Protein AF-A0A9Q8SFD2-F1 (afdb_monomer_lite)

Structure (mmCIF, N/CA/C/O backbone):
data_AF-A0A9Q8SFD2-F1
#
_entry.id   AF-A0A9Q8SFD2-F1
#
loop_
_atom_site.group_PDB
_atom_site.id
_atom_site.type_symbol
_atom_site.label_atom_id
_atom_site.label_alt_id
_atom_site.label_comp_id
_atom_site.label_asym_id
_atom_site.label_entity_id
_atom_site.label_seq_id
_atom_site.pdbx_PDB_ins_code
_atom_site.Cartn_x
_atom_site.Cartn_y
_atom_site.Cartn_z
_atom_site.occupancy
_atom_site.B_iso_or_equiv
_atom_site.auth_seq_id
_atom_site.auth_comp_id
_atom_site.auth_asym_id
_atom_site.auth_atom_id
_atom_site.pdbx_PDB_model_num
ATOM 1 N N . MET A 1 1 ? -34.365 -67.942 -17.602 1.00 42.94 1 MET A N 1
ATOM 2 C CA . MET A 1 1 ? -34.827 -66.547 -17.748 1.00 42.94 1 MET A CA 1
ATOM 3 C C . MET A 1 1 ? -34.522 -65.846 -16.440 1.00 42.94 1 MET A C 1
ATOM 5 O O . MET A 1 1 ? -35.125 -66.191 -15.436 1.00 42.94 1 MET A O 1
ATOM 9 N N . GLY A 1 2 ? -33.516 -64.979 -16.423 1.00 35.12 2 GLY A N 1
ATOM 10 C CA . GLY A 1 2 ? -33.090 -64.253 -15.230 1.00 35.12 2 GLY A CA 1
ATOM 11 C C . GLY A 1 2 ? -32.440 -62.958 -15.682 1.00 35.12 2 GLY A C 1
ATOM 12 O O . GLY A 1 2 ? -31.351 -62.988 -16.247 1.00 35.12 2 GLY A O 1
ATOM 13 N N . ASN A 1 3 ? -33.177 -61.861 -15.530 1.00 35.28 3 ASN A N 1
ATOM 14 C CA . ASN A 1 3 ? -32.781 -60.516 -15.929 1.00 35.28 3 ASN A CA 1
ATOM 15 C C . ASN A 1 3 ? -31.616 -60.032 -15.059 1.00 35.28 3 ASN A C 1
ATOM 17 O O . ASN A 1 3 ? -31.746 -59.966 -13.839 1.00 35.28 3 ASN A O 1
ATOM 21 N N . ALA A 1 4 ? -30.504 -59.652 -15.686 1.00 36.94 4 ALA A N 1
ATOM 22 C CA . ALA A 1 4 ? -29.456 -58.878 -15.036 1.00 36.94 4 ALA A CA 1
ATOM 23 C C . ALA A 1 4 ? -29.802 -57.387 -15.170 1.00 36.94 4 ALA A C 1
ATOM 25 O O . ALA A 1 4 ? -29.572 -56.774 -16.210 1.00 36.94 4 ALA A O 1
ATOM 26 N N . SER A 1 5 ? -30.399 -56.815 -14.125 1.00 38.09 5 SER A N 1
ATOM 27 C CA . SER A 1 5 ? -30.536 -55.367 -13.969 1.00 38.09 5 SER A CA 1
ATOM 28 C C . SER A 1 5 ? -29.229 -54.816 -13.400 1.00 38.09 5 SER A C 1
ATOM 30 O O . SER A 1 5 ? -28.960 -54.932 -12.209 1.00 38.09 5 SER A O 1
ATOM 32 N N . THR A 1 6 ? -28.394 -54.234 -14.256 1.00 37.19 6 THR A N 1
ATOM 33 C CA . THR A 1 6 ? -27.230 -53.441 -13.847 1.00 37.19 6 THR A CA 1
ATOM 34 C C . THR A 1 6 ? -27.700 -52.098 -13.293 1.00 37.19 6 THR A C 1
ATOM 36 O O . THR A 1 6 ? -28.155 -51.238 -14.046 1.00 37.19 6 THR A O 1
ATOM 39 N N . SER A 1 7 ? -27.604 -51.916 -11.974 1.00 36.94 7 SER A N 1
ATOM 40 C CA . SER A 1 7 ? -27.779 -50.623 -11.313 1.00 36.94 7 SER A CA 1
ATOM 41 C C . SER A 1 7 ? -26.566 -49.735 -11.599 1.00 36.94 7 SER A C 1
ATOM 43 O O . SER A 1 7 ? -25.462 -50.025 -11.138 1.00 36.94 7 SER A O 1
ATOM 45 N N . ILE A 1 8 ? -26.765 -48.661 -12.358 1.00 36.59 8 ILE A N 1
ATOM 46 C CA . ILE A 1 8 ? -25.765 -47.607 -12.542 1.00 36.59 8 ILE A CA 1
ATOM 47 C C . ILE A 1 8 ? -25.833 -46.719 -11.297 1.00 36.59 8 ILE A C 1
ATOM 49 O O . ILE A 1 8 ? -26.808 -46.000 -11.093 1.00 36.59 8 ILE A O 1
ATOM 53 N N . SER A 1 9 ? -24.830 -46.818 -10.428 1.00 35.12 9 SER A N 1
ATOM 54 C CA . SER A 1 9 ? -24.651 -45.921 -9.288 1.00 35.12 9 SER A CA 1
ATOM 55 C C . SER A 1 9 ? -24.214 -44.543 -9.787 1.00 35.12 9 SER A C 1
ATOM 57 O O . SER A 1 9 ? -23.147 -44.417 -10.390 1.00 35.12 9 SER A O 1
ATOM 59 N N . SER A 1 10 ? -25.041 -43.527 -9.548 1.00 38.81 10 SER A N 1
ATOM 60 C CA . SER A 1 10 ? -24.721 -42.123 -9.814 1.00 38.81 10 SER A CA 1
ATOM 61 C C . SER A 1 10 ? -23.439 -41.694 -9.084 1.00 38.81 10 SER A C 1
ATOM 63 O O . SER A 1 10 ? -23.205 -42.153 -7.961 1.00 38.81 10 SER A O 1
ATOM 65 N N . PRO A 1 11 ? -22.613 -40.812 -9.677 1.00 36.75 11 PRO A N 1
ATOM 66 C CA . PRO A 1 11 ? -21.462 -40.245 -8.985 1.00 36.75 11 PRO A CA 1
ATOM 67 C C . PRO A 1 11 ? -21.928 -39.402 -7.783 1.00 36.75 11 PRO A C 1
ATOM 69 O O . PRO A 1 11 ? -23.004 -38.796 -7.848 1.00 36.75 11 PRO A O 1
ATOM 72 N N . PRO A 1 12 ? -21.154 -39.362 -6.684 1.00 36.03 12 PRO A N 1
ATOM 73 C CA . PRO A 1 12 ? -21.492 -38.528 -5.540 1.00 36.03 12 PRO A CA 1
ATOM 74 C C . PRO A 1 12 ? -21.476 -37.045 -5.951 1.00 36.03 12 PRO A C 1
ATOM 76 O O . PRO A 1 12 ? -20.683 -36.666 -6.820 1.00 36.03 12 PRO A O 1
ATOM 79 N N . PRO A 1 13 ? -22.338 -36.202 -5.353 1.00 36.44 13 PRO A N 1
ATOM 80 C CA . PRO A 1 13 ? -22.301 -34.765 -5.592 1.00 36.44 13 PRO A CA 1
ATOM 81 C C . PRO A 1 13 ? -20.917 -34.206 -5.216 1.00 36.44 13 PRO A C 1
ATOM 83 O O . PRO A 1 13 ? -20.279 -34.741 -4.301 1.00 36.44 13 PRO A O 1
ATOM 86 N N . PRO A 1 14 ? -20.429 -33.162 -5.914 1.00 34.72 14 PRO A N 1
ATOM 87 C CA . PRO A 1 14 ? -19.158 -32.538 -5.581 1.00 34.72 14 PRO A CA 1
ATOM 88 C C . PRO A 1 14 ? -19.205 -32.074 -4.125 1.00 34.72 14 PRO A C 1
ATOM 90 O O . PRO A 1 14 ? -20.112 -31.353 -3.718 1.00 34.72 14 PRO A O 1
ATOM 93 N N . SER A 1 15 ? -18.245 -32.549 -3.337 1.00 35.03 15 SER A N 1
ATOM 94 C CA . SER A 1 15 ? -18.071 -32.195 -1.935 1.00 35.03 15 SER A CA 1
ATOM 95 C C . SER A 1 15 ? -17.980 -30.677 -1.787 1.00 35.03 15 SER A C 1
ATOM 97 O O . SER A 1 15 ? -17.028 -30.075 -2.287 1.00 35.03 15 SER A O 1
ATOM 99 N N . GLU A 1 16 ? -18.941 -30.075 -1.087 1.00 33.47 16 GLU A N 1
ATOM 100 C CA . GLU A 1 16 ? -18.825 -28.717 -0.560 1.00 33.47 16 GLU A CA 1
ATOM 101 C C . GLU A 1 16 ? -17.530 -28.630 0.255 1.00 33.47 16 GLU A C 1
ATOM 103 O O . GLU A 1 16 ? -17.377 -29.275 1.296 1.00 33.47 16 GLU A O 1
ATOM 108 N N . SER A 1 17 ? -16.556 -27.864 -0.235 1.00 34.16 17 SER A N 1
ATOM 109 C CA . SER A 1 17 ? -15.381 -27.521 0.552 1.00 34.16 17 SER A CA 1
ATOM 110 C C . SER A 1 17 ? -15.850 -26.640 1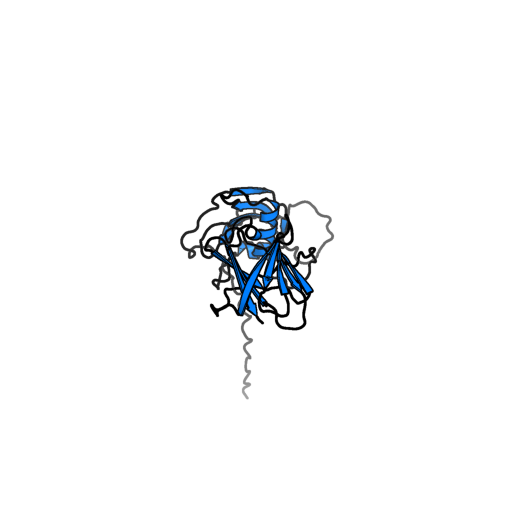.706 1.00 34.16 17 SER A C 1
ATOM 112 O O . SER A 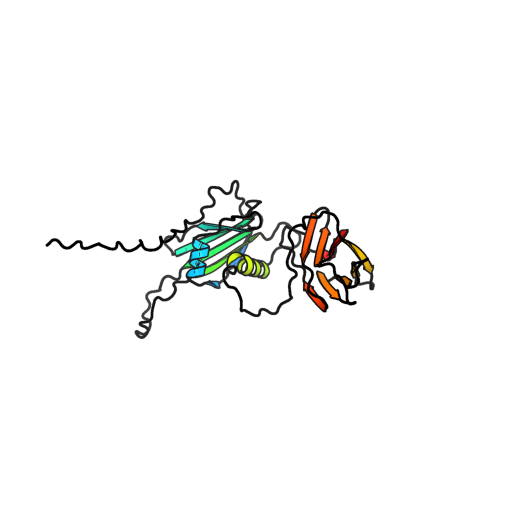1 17 ? -16.115 -25.452 1.520 1.00 34.16 17 SER A O 1
ATOM 114 N N . THR A 1 18 ? -15.972 -27.208 2.902 1.00 39.66 18 THR A N 1
ATOM 115 C CA . THR A 1 18 ? -16.158 -26.434 4.130 1.00 39.66 18 THR A CA 1
ATOM 116 C C . THR A 1 18 ? -14.893 -25.603 4.343 1.00 39.66 18 THR A C 1
ATOM 118 O O . THR A 1 18 ? -13.928 -26.081 4.948 1.00 39.66 18 THR A O 1
ATOM 121 N N . SER A 1 19 ? -14.850 -24.398 3.772 1.00 58.19 19 SER A N 1
ATOM 122 C CA . SER A 1 19 ? -13.739 -23.471 3.968 1.00 58.19 19 SER A CA 1
ATOM 123 C C . SER A 1 19 ? -13.685 -23.140 5.456 1.00 58.19 19 SER A C 1
ATOM 125 O O . SER A 1 19 ? -14.625 -22.574 6.014 1.00 58.19 19 SER A O 1
ATOM 127 N N . LYS A 1 20 ? -12.641 -23.612 6.141 1.00 77.38 20 LYS A N 1
ATOM 128 C CA . LYS A 1 20 ? -12.474 -23.372 7.575 1.00 77.38 20 LYS A CA 1
ATOM 129 C C . LYS A 1 20 ? -12.047 -21.925 7.773 1.00 77.38 20 LYS A C 1
ATOM 131 O O . LYS A 1 20 ? -11.108 -21.474 7.125 1.00 77.38 20 LYS A O 1
ATOM 136 N N . ARG A 1 21 ? -12.699 -21.236 8.711 1.00 84.06 21 ARG A N 1
ATOM 137 C CA . ARG A 1 21 ? -12.294 -19.900 9.152 1.00 84.06 21 ARG A CA 1
ATOM 138 C C . ARG A 1 21 ? -10.829 -19.895 9.598 1.00 84.06 21 ARG A C 1
ATOM 140 O O . ARG A 1 21 ? -10.399 -20.754 10.372 1.00 84.06 21 ARG A O 1
ATOM 147 N N . VAL A 1 22 ? -10.111 -18.874 9.160 1.00 86.12 22 VAL A N 1
ATOM 148 C CA . VAL A 1 22 ? -8.750 -18.548 9.564 1.00 86.12 22 VAL A CA 1
ATOM 149 C C . VAL A 1 22 ? -8.767 -17.979 10.982 1.00 86.12 22 VAL A C 1
ATOM 151 O O . VAL A 1 22 ? -9.411 -16.970 11.257 1.00 86.12 22 VAL A O 1
ATOM 154 N N . THR A 1 23 ? -8.068 -18.641 11.903 1.00 84.62 23 THR A N 1
ATOM 155 C CA . THR A 1 23 ? -7.997 -18.237 13.320 1.00 84.62 23 THR A CA 1
ATOM 156 C C . THR A 1 23 ? -6.697 -17.523 13.683 1.00 84.62 23 THR A C 1
ATOM 158 O O . THR A 1 23 ? -6.609 -16.911 14.744 1.00 84.62 23 THR A O 1
ATOM 161 N N . GLY A 1 24 ? -5.677 -17.630 12.829 1.00 83.38 24 GLY A N 1
ATOM 162 C CA . GLY A 1 24 ? -4.327 -17.131 13.082 1.00 83.38 24 GLY A CA 1
ATOM 163 C C . GLY A 1 24 ? -3.504 -17.927 14.098 1.00 83.38 24 GLY A C 1
ATOM 164 O O . GLY A 1 24 ? -2.405 -17.513 14.445 1.00 83.38 24 GLY A O 1
ATOM 165 N N . ALA A 1 25 ? -3.981 -19.095 14.549 1.00 84.81 25 ALA A N 1
ATOM 166 C CA . ALA A 1 25 ? -3.315 -19.885 15.593 1.00 84.81 25 ALA A CA 1
ATOM 167 C C . ALA A 1 25 ? -1.884 -20.348 15.243 1.00 84.81 25 ALA A C 1
ATOM 169 O O . ALA A 1 25 ? -1.114 -20.673 16.141 1.00 84.81 25 ALA A O 1
ATOM 170 N N . ASN A 1 26 ? -1.531 -20.379 13.954 1.00 83.06 26 ASN A N 1
ATOM 171 C CA . ASN A 1 26 ? -0.230 -20.844 13.463 1.00 83.06 26 ASN A CA 1
ATOM 172 C C . ASN A 1 26 ? 0.652 -19.708 12.909 1.00 83.06 26 ASN A C 1
ATOM 174 O O . ASN A 1 26 ? 1.631 -19.992 12.226 1.00 83.06 26 ASN A O 1
ATOM 178 N N . TRP A 1 27 ? 0.304 -18.438 13.140 1.00 83.50 27 TRP A N 1
ATOM 179 C CA . TRP A 1 27 ? 1.000 -17.284 12.542 1.00 83.50 27 TRP A CA 1
ATOM 180 C C . TRP A 1 27 ? 2.250 -16.826 13.292 1.00 83.50 27 TRP A C 1
ATOM 182 O O . TRP A 1 27 ? 2.891 -15.869 12.875 1.00 83.50 27 TRP A O 1
ATOM 192 N N . GLY A 1 28 ? 2.628 -17.527 14.362 1.00 83.19 28 GLY A N 1
ATOM 193 C CA . GLY A 1 28 ? 3.697 -17.077 15.247 1.00 83.19 28 GLY A CA 1
ATOM 194 C C . GLY A 1 28 ? 3.235 -15.903 16.106 1.00 83.19 28 GLY A C 1
ATOM 195 O O . GLY A 1 28 ? 2.079 -15.867 16.536 1.00 83.19 28 GLY A O 1
ATOM 196 N N . ASP A 1 29 ? 4.144 -14.968 16.366 1.00 87.06 29 ASP A N 1
ATOM 197 C CA . ASP A 1 29 ? 3.867 -13.802 17.199 1.00 87.06 29 ASP A CA 1
ATOM 198 C C . ASP A 1 29 ? 3.080 -12.754 16.401 1.00 87.06 29 ASP A C 1
ATOM 200 O O . ASP A 1 29 ? 3.521 -12.269 15.360 1.00 87.06 29 ASP A O 1
ATOM 204 N N . LEU A 1 30 ? 1.886 -12.419 16.896 1.00 87.56 30 LEU A N 1
ATOM 205 C CA . LEU A 1 30 ? 1.063 -11.341 16.358 1.00 87.56 30 LEU A CA 1
ATOM 206 C C . LEU A 1 30 ? 1.233 -10.094 17.217 1.00 87.56 30 LEU A C 1
ATOM 208 O O . LEU A 1 30 ? 1.115 -10.149 18.444 1.00 87.56 30 LEU A O 1
ATOM 212 N N . HIS A 1 31 ? 1.460 -8.964 16.561 1.00 85.50 31 HIS A N 1
ATOM 213 C CA . HIS A 1 31 ? 1.655 -7.674 17.204 1.00 85.50 31 HIS A CA 1
ATOM 214 C C . HIS A 1 31 ? 0.437 -6.784 16.927 1.00 85.50 31 HIS A C 1
ATOM 216 O O . HIS A 1 31 ? 0.127 -6.559 15.757 1.00 85.50 31 HIS A O 1
ATOM 222 N N . PRO A 1 32 ? -0.271 -6.295 17.962 1.00 90.19 32 PRO A N 1
ATOM 223 C CA . PRO A 1 32 ? -1.360 -5.335 17.785 1.00 90.19 32 PRO A CA 1
ATOM 224 C C . PRO A 1 32 ? -0.888 -4.035 17.124 1.00 90.19 32 PRO A C 1
ATOM 226 O O . PRO A 1 32 ? 0.311 -3.752 17.098 1.00 90.19 32 PRO A O 1
ATOM 229 N N . ILE A 1 33 ? -1.842 -3.227 16.654 1.00 86.19 33 ILE A N 1
ATOM 230 C CA . ILE A 1 33 ? -1.574 -1.909 16.056 1.00 86.19 33 ILE A CA 1
ATOM 231 C C . ILE A 1 33 ? -0.746 -1.050 17.024 1.00 86.19 33 ILE A C 1
ATOM 233 O O . ILE A 1 33 ? -1.137 -0.864 18.180 1.00 86.19 33 ILE A O 1
ATOM 237 N N . GLY A 1 34 ? 0.394 -0.537 16.547 1.00 84.50 34 GLY A N 1
ATOM 238 C CA . GLY A 1 34 ? 1.345 0.220 17.362 1.00 84.50 34 GLY A CA 1
ATOM 239 C C . GLY A 1 34 ? 0.875 1.645 17.640 1.00 84.50 34 GLY A C 1
ATOM 240 O O . GLY A 1 34 ? 0.814 2.056 18.801 1.00 84.50 34 GLY A O 1
ATOM 241 N N . ASN A 1 35 ? 0.488 2.372 16.587 1.00 85.50 35 ASN A N 1
ATOM 242 C CA . ASN A 1 35 ? -0.005 3.745 16.677 1.00 85.50 35 ASN A CA 1
ATOM 243 C C . ASN A 1 35 ? -1.439 3.864 16.124 1.00 85.50 35 ASN A C 1
ATOM 245 O O . ASN A 1 35 ? -1.628 4.237 14.965 1.00 85.50 35 ASN A O 1
ATOM 249 N N . PRO A 1 36 ? -2.470 3.505 16.911 1.00 92.88 36 PRO A N 1
ATOM 250 C CA . PRO A 1 36 ? -3.828 3.391 16.399 1.00 92.88 36 PRO A CA 1
ATOM 251 C C . PRO A 1 36 ? -4.493 4.755 16.185 1.00 92.88 36 PRO A C 1
ATOM 253 O O . PRO A 1 36 ? -4.606 5.557 17.113 1.00 92.88 36 PRO A O 1
ATOM 256 N N . ALA A 1 37 ? -5.062 4.955 14.997 1.00 89.00 37 ALA A N 1
ATOM 257 C CA . ALA A 1 37 ? -6.168 5.887 14.793 1.00 89.00 37 ALA A CA 1
ATOM 258 C C . ALA A 1 37 ? -7.433 5.157 14.390 1.00 89.00 37 ALA A C 1
ATOM 260 O O . ALA A 1 37 ? -7.382 4.080 13.804 1.00 89.00 37 ALA A O 1
ATOM 261 N N . THR A 1 38 ? -8.565 5.786 14.692 1.00 93.31 38 THR A N 1
ATOM 262 C CA . THR A 1 38 ? -9.893 5.233 14.458 1.00 93.31 38 THR A CA 1
ATOM 263 C C . THR A 1 38 ? -10.780 6.271 13.790 1.00 93.31 38 THR A C 1
ATOM 265 O O . THR A 1 38 ? -10.766 7.445 14.163 1.00 93.31 38 THR A O 1
ATOM 268 N N . ALA A 1 39 ? -11.598 5.829 12.841 1.00 89.38 39 ALA A N 1
ATOM 269 C CA . ALA A 1 39 ? -12.628 6.636 12.208 1.00 89.38 39 ALA A CA 1
ATOM 270 C C . ALA A 1 39 ? -13.885 5.801 11.952 1.00 89.38 39 ALA A C 1
ATOM 272 O O . ALA A 1 39 ? -13.813 4.616 11.614 1.00 89.38 39 ALA A O 1
ATOM 273 N N . ALA A 1 40 ? -15.052 6.439 12.057 1.00 90.19 40 ALA A N 1
ATOM 274 C CA . ALA A 1 40 ? -16.300 5.842 11.594 1.00 90.19 40 ALA A CA 1
ATOM 275 C C . ALA A 1 40 ? -16.209 5.584 10.086 1.00 90.19 40 ALA A C 1
ATOM 277 O O . ALA A 1 40 ? -15.644 6.397 9.361 1.00 90.19 40 ALA A O 1
ATOM 278 N N . TRP A 1 41 ? -16.755 4.482 9.581 1.00 83.44 41 TRP A N 1
ATOM 279 C CA . TRP A 1 41 ? -16.695 4.171 8.154 1.00 83.44 41 TRP A CA 1
ATOM 280 C C . TRP A 1 41 ? -17.924 3.408 7.687 1.00 83.44 41 TRP A C 1
ATOM 282 O O . TRP A 1 41 ? -17.905 2.194 7.702 1.00 83.44 41 TRP A O 1
ATOM 292 N N . HIS A 1 42 ? -18.956 4.125 7.242 1.00 82.12 42 HIS A N 1
ATOM 293 C CA . HIS A 1 42 ? -20.271 3.594 6.853 1.00 82.12 42 HIS A CA 1
ATOM 294 C C . HIS A 1 42 ? -20.289 2.940 5.460 1.00 82.12 42 HIS A C 1
ATOM 296 O O . HIS A 1 42 ? -20.938 3.435 4.534 1.00 82.12 42 HIS A O 1
ATOM 302 N N . LEU A 1 43 ? -19.547 1.845 5.282 1.00 77.69 43 LEU A N 1
ATOM 303 C CA . LEU A 1 43 ? -19.466 1.131 4.006 1.00 77.69 43 LEU A CA 1
ATOM 304 C C . LEU A 1 43 ? -20.344 -0.123 4.019 1.00 77.69 43 LEU A C 1
ATOM 306 O O . LEU A 1 43 ? -20.081 -1.076 4.748 1.00 77.69 43 LEU A O 1
ATOM 310 N N . CYS A 1 44 ? -21.368 -0.147 3.167 1.00 76.88 44 CYS A N 1
ATOM 311 C CA . CYS A 1 44 ? -22.160 -1.352 2.923 1.00 76.88 44 CYS A CA 1
ATOM 312 C C . CYS A 1 44 ? -21.389 -2.316 2.012 1.00 76.88 44 CYS A C 1
ATOM 314 O O . CYS A 1 44 ? -20.910 -1.909 0.955 1.00 76.88 44 CYS A O 1
ATOM 316 N N . ILE A 1 45 ? -21.324 -3.590 2.392 1.00 72.50 45 ILE A N 1
ATOM 317 C CA . ILE A 1 45 ? -20.683 -4.663 1.625 1.00 72.50 45 ILE A CA 1
ATOM 318 C C . ILE A 1 45 ? -21.680 -5.790 1.331 1.00 72.50 45 ILE A C 1
ATOM 320 O O . ILE A 1 45 ? -22.649 -5.986 2.072 1.00 72.50 45 ILE A O 1
ATOM 324 N N . SER A 1 46 ? -21.440 -6.528 0.243 1.00 76.38 46 SER A N 1
ATOM 325 C CA . SER A 1 46 ? -22.262 -7.684 -0.138 1.00 76.38 46 SER A CA 1
ATOM 326 C C . SER A 1 46 ? -22.193 -8.793 0.919 1.00 76.38 46 SER A C 1
ATOM 328 O O . SER A 1 46 ? -21.234 -8.857 1.697 1.00 76.38 46 SER A O 1
ATOM 330 N N . GLY A 1 47 ? -23.170 -9.704 0.947 1.00 70.00 47 GLY A N 1
ATOM 331 C CA . GLY A 1 47 ? -23.105 -10.868 1.841 1.00 70.00 47 GLY A CA 1
ATOM 332 C C . GLY A 1 47 ? -21.941 -11.792 1.481 1.00 70.00 47 GLY A C 1
ATOM 333 O O . GLY A 1 47 ? -21.314 -12.386 2.358 1.00 70.00 47 GLY A O 1
ATOM 334 N N . THR A 1 48 ? -21.563 -11.823 0.200 1.00 73.56 48 THR A N 1
ATOM 335 C CA . THR A 1 48 ? -20.373 -12.540 -0.281 1.00 73.56 48 THR A CA 1
ATOM 336 C C . THR A 1 48 ? -19.081 -11.966 0.305 1.00 73.56 48 THR A C 1
ATOM 338 O O . THR A 1 48 ? -18.236 -12.722 0.784 1.00 73.56 48 THR A O 1
ATOM 341 N N . ASP A 1 49 ? -18.911 -10.645 0.309 1.00 73.94 49 ASP A N 1
ATOM 342 C CA . ASP A 1 49 ? -17.700 -10.020 0.855 1.00 73.94 49 ASP A CA 1
ATOM 343 C C . ASP A 1 49 ? -17.693 -10.059 2.381 1.00 73.94 49 ASP A C 1
ATOM 345 O O . ASP A 1 49 ? -16.652 -10.323 2.982 1.00 73.94 49 ASP A O 1
ATOM 349 N N . ALA A 1 50 ? -18.861 -9.920 3.015 1.00 75.56 50 ALA A N 1
ATOM 350 C CA . ALA A 1 50 ? -19.009 -10.147 4.446 1.00 75.56 50 ALA A CA 1
ATOM 351 C C . ALA A 1 50 ? -18.588 -11.575 4.830 1.00 75.56 50 ALA A C 1
ATOM 353 O O . ALA A 1 50 ? -17.853 -11.754 5.799 1.00 75.56 50 ALA A O 1
ATOM 354 N N . ALA A 1 51 ? -18.969 -12.587 4.044 1.00 76.56 51 ALA A N 1
ATOM 355 C CA . ALA A 1 51 ? -18.553 -13.969 4.265 1.00 76.56 51 ALA A CA 1
ATOM 356 C C . ALA A 1 51 ? -17.039 -14.169 4.077 1.00 76.56 51 ALA A C 1
ATOM 358 O O . ALA A 1 51 ? -16.421 -14.870 4.878 1.00 76.56 51 ALA A O 1
ATOM 359 N N . LYS A 1 52 ? -16.414 -13.536 3.073 1.00 79.12 52 LYS A N 1
ATOM 360 C CA . LYS A 1 52 ? -14.949 -13.581 2.883 1.00 79.12 52 LYS A CA 1
ATOM 361 C C . LYS A 1 52 ? -14.209 -12.951 4.057 1.00 79.12 52 LYS A C 1
ATOM 363 O O . LYS A 1 52 ? -13.295 -13.567 4.597 1.00 79.12 52 LYS A O 1
ATOM 368 N N . LEU A 1 53 ? -14.637 -11.763 4.485 1.00 82.88 53 LEU A N 1
ATOM 369 C CA . LEU A 1 53 ? -14.097 -11.107 5.673 1.00 82.88 53 LEU A CA 1
ATOM 370 C C . LEU A 1 53 ? -14.250 -12.004 6.896 1.00 82.88 53 LEU A C 1
ATOM 372 O O . LEU A 1 53 ? -13.305 -12.184 7.657 1.00 82.88 53 LEU A O 1
ATOM 376 N N . LEU A 1 54 ? -15.414 -12.633 7.057 1.00 84.62 54 LEU A N 1
ATOM 377 C CA . LEU A 1 54 ? -15.671 -13.541 8.161 1.00 84.62 54 LEU A CA 1
ATOM 378 C C . LEU A 1 54 ? -14.756 -14.770 8.125 1.00 84.62 54 LEU A C 1
ATOM 380 O O . LEU A 1 54 ? -14.318 -15.207 9.185 1.00 84.62 54 LEU A O 1
ATOM 384 N N . LEU A 1 55 ? -14.473 -15.334 6.952 1.00 83.69 55 LEU A N 1
ATOM 385 C CA . LEU A 1 55 ? -13.575 -16.480 6.802 1.00 83.69 55 LEU A CA 1
ATOM 386 C C . LEU A 1 55 ? -12.106 -16.108 7.025 1.00 83.69 55 LEU A C 1
ATOM 388 O O . LEU A 1 55 ? -11.362 -16.941 7.542 1.00 83.69 55 LEU A O 1
ATOM 392 N N . GLY A 1 56 ? -11.715 -14.880 6.691 1.00 82.62 56 GLY A N 1
ATOM 393 C CA . GLY A 1 56 ? -10.327 -14.433 6.718 1.00 82.62 56 GLY A CA 1
ATOM 394 C C . GLY A 1 56 ? -9.501 -14.988 5.553 1.00 82.62 56 GLY A C 1
ATOM 395 O O . GLY A 1 56 ? -9.993 -15.739 4.708 1.00 82.62 56 GLY A O 1
ATOM 396 N N . TYR A 1 57 ? -8.227 -14.614 5.510 1.00 82.88 57 TYR A N 1
ATOM 397 C CA . TYR A 1 57 ? -7.283 -14.998 4.468 1.00 82.88 57 TYR A CA 1
ATOM 398 C C . TYR A 1 57 ? -5.967 -15.495 5.063 1.00 82.88 57 TYR A C 1
ATOM 400 O O . TYR A 1 57 ? -5.340 -14.833 5.892 1.00 82.88 57 TYR A O 1
ATOM 408 N N . GLN A 1 58 ? -5.551 -16.675 4.608 1.00 79.44 58 GLN A N 1
ATOM 409 C CA . GLN A 1 58 ? -4.265 -17.282 4.914 1.00 79.44 58 GLN A CA 1
ATOM 410 C C . GLN A 1 58 ? -3.393 -17.223 3.652 1.00 79.44 58 GLN A C 1
ATOM 412 O O . GLN A 1 58 ? -3.711 -17.920 2.687 1.00 79.44 58 GLN A O 1
ATOM 417 N N . PRO A 1 59 ? -2.281 -16.473 3.680 1.00 73.00 59 PRO A N 1
ATOM 418 C CA . PRO A 1 59 ? -1.230 -16.521 2.673 1.00 73.00 59 PRO A CA 1
ATOM 419 C C . PRO A 1 59 ? -0.802 -17.944 2.331 1.00 73.00 59 PRO A C 1
ATOM 421 O O . PRO A 1 59 ? -0.584 -18.762 3.232 1.00 73.00 59 PRO A O 1
ATOM 424 N N . THR A 1 60 ? -0.642 -18.216 1.039 1.00 64.75 60 THR A N 1
ATOM 425 C CA . THR A 1 60 ? -0.085 -19.476 0.520 1.00 64.75 60 THR A CA 1
ATOM 426 C C . THR A 1 60 ? 1.279 -19.283 -0.136 1.00 64.75 60 THR A C 1
ATOM 428 O O . THR A 1 60 ? 2.056 -20.236 -0.208 1.00 64.75 60 THR A O 1
ATOM 431 N N . SER A 1 61 ? 1.588 -18.054 -0.557 1.00 58.16 61 SER A N 1
ATOM 432 C CA . SER A 1 61 ? 2.896 -17.620 -1.046 1.00 58.16 61 SER A CA 1
ATOM 433 C C . SER A 1 61 ? 3.490 -16.544 -0.135 1.00 58.16 61 SER A C 1
ATOM 435 O O . SER A 1 61 ? 2.779 -15.878 0.613 1.00 58.16 61 SER A O 1
ATOM 437 N N . MET A 1 62 ? 4.802 -16.329 -0.233 1.00 49.06 62 MET A N 1
ATOM 438 C CA . MET A 1 62 ? 5.455 -15.158 0.362 1.00 49.06 62 MET A CA 1
ATOM 439 C C . MET A 1 62 ? 5.017 -13.839 -0.299 1.00 49.06 62 MET A C 1
ATOM 441 O O . MET A 1 62 ? 5.164 -12.783 0.307 1.00 49.06 62 MET A O 1
ATOM 445 N N . ASP A 1 63 ? 4.450 -13.902 -1.507 1.00 52.31 63 ASP A N 1
ATOM 446 C CA . ASP A 1 63 ? 3.911 -12.734 -2.219 1.00 52.31 63 ASP A CA 1
ATOM 447 C C . ASP A 1 63 ? 2.564 -12.265 -1.649 1.00 52.31 63 ASP A C 1
ATOM 449 O O . ASP A 1 63 ? 2.146 -11.128 -1.872 1.00 52.31 63 ASP A O 1
ATOM 453 N N . ASP A 1 64 ? 1.887 -13.126 -0.884 1.00 56.59 64 ASP A N 1
ATOM 454 C CA . ASP A 1 64 ? 0.651 -12.802 -0.182 1.00 56.59 64 ASP A CA 1
ATOM 455 C C . ASP A 1 64 ? 0.990 -11.970 1.062 1.00 56.59 64 ASP A C 1
ATOM 457 O O . ASP A 1 64 ? 1.213 -12.479 2.164 1.00 56.59 64 ASP A O 1
ATOM 461 N N . ARG A 1 65 ? 1.072 -10.654 0.868 1.00 67.12 65 ARG A N 1
ATOM 462 C CA . ARG A 1 65 ? 1.559 -9.700 1.880 1.00 67.12 65 ARG A CA 1
ATOM 463 C C . ARG A 1 65 ? 0.631 -9.526 3.072 1.00 67.12 65 ARG A C 1
ATOM 465 O O . ARG A 1 65 ? 1.067 -9.114 4.145 1.00 67.12 65 ARG A O 1
ATOM 472 N N . TRP A 1 66 ? -0.645 -9.820 2.870 1.00 77.75 66 TRP A N 1
ATOM 473 C CA . TRP A 1 66 ? -1.707 -9.601 3.836 1.00 77.75 66 TRP A CA 1
ATOM 474 C C . TRP A 1 66 ? -2.245 -10.935 4.324 1.00 77.75 66 TRP A C 1
ATOM 476 O O . TRP A 1 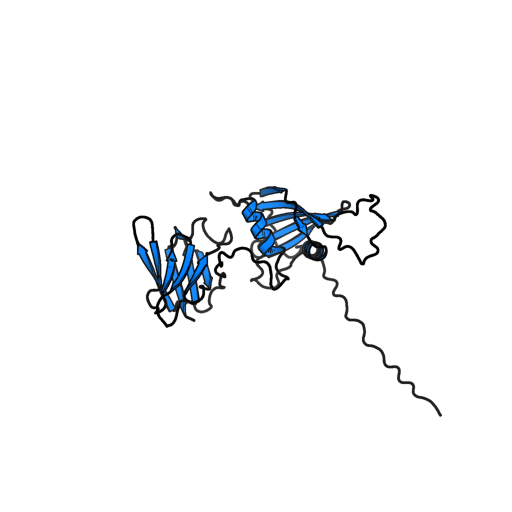66 ? -2.494 -11.835 3.529 1.00 77.75 66 TRP A O 1
ATOM 486 N N . MET A 1 67 ? -2.466 -11.051 5.626 1.00 80.00 67 MET A N 1
ATOM 487 C CA . MET A 1 67 ? -3.239 -12.135 6.224 1.00 80.00 67 MET A CA 1
ATOM 488 C C . MET A 1 67 ? -4.353 -11.539 7.067 1.00 80.00 67 MET A C 1
ATOM 490 O O . MET A 1 67 ? -4.167 -10.492 7.685 1.00 80.00 67 MET A O 1
ATOM 494 N N . SER A 1 68 ? -5.519 -12.174 7.088 1.00 88.88 68 SER A N 1
ATOM 495 C CA . SER A 1 68 ? -6.652 -11.664 7.854 1.00 88.88 68 SER A CA 1
ATOM 496 C C . SER A 1 68 ? -7.367 -12.759 8.619 1.00 88.88 68 SER A C 1
ATOM 498 O O . SER A 1 68 ? -7.547 -13.879 8.141 1.00 88.88 68 SER A O 1
ATOM 500 N N . ARG A 1 69 ? -7.751 -12.443 9.848 1.00 91.00 69 ARG A N 1
ATOM 501 C CA . ARG A 1 69 ? -8.613 -13.285 10.677 1.00 91.00 69 ARG A CA 1
ATOM 502 C C . ARG A 1 69 ? -9.735 -12.422 11.203 1.00 91.00 69 ARG A C 1
ATOM 504 O O . ARG A 1 69 ? -9.587 -11.208 11.298 1.00 91.00 69 ARG A O 1
ATOM 511 N N . SER A 1 70 ? -10.813 -13.065 11.606 1.00 90.56 70 SER A N 1
ATOM 512 C CA . SER A 1 70 ? -11.951 -12.350 12.161 1.00 90.56 70 SER A CA 1
ATOM 513 C C . SER A 1 70 ? -12.380 -12.954 13.479 1.00 90.56 70 SER A C 1
ATOM 515 O O . SER A 1 70 ? -12.385 -14.178 13.637 1.00 90.56 70 SER A O 1
ATOM 517 N N . ASP A 1 71 ? -12.796 -12.089 14.389 1.00 90.62 71 ASP A N 1
ATOM 518 C CA . ASP A 1 71 ? -13.522 -12.415 15.606 1.00 90.62 71 ASP A CA 1
ATOM 519 C C . ASP A 1 71 ? -15.029 -12.209 15.360 1.00 90.62 71 ASP A C 1
ATOM 521 O O . ASP A 1 71 ? -15.442 -11.381 14.544 1.00 90.62 71 ASP A O 1
ATOM 525 N N . GLY A 1 72 ? -15.877 -13.000 16.022 1.00 85.94 72 GLY A N 1
ATOM 526 C CA . GLY A 1 72 ? -17.337 -12.938 15.839 1.00 85.94 72 GLY A CA 1
ATOM 527 C C . GLY A 1 72 ? -17.880 -13.763 14.651 1.00 85.94 72 GLY A C 1
ATOM 528 O O . GLY A 1 72 ? -17.180 -14.655 14.182 1.00 85.94 72 GLY A O 1
ATOM 529 N N . PRO A 1 73 ? -19.113 -13.529 14.164 1.00 86.69 73 PRO A N 1
ATOM 530 C CA . PRO A 1 73 ? -20.003 -12.489 14.647 1.00 86.69 73 PRO A CA 1
ATOM 531 C C . PRO A 1 73 ? -20.412 -12.796 16.093 1.00 86.69 73 PRO A C 1
ATOM 533 O O . PRO A 1 73 ? -20.584 -13.959 16.461 1.00 86.69 73 PRO A O 1
ATOM 536 N N . ASP A 1 74 ? -20.501 -11.772 16.933 1.00 86.38 74 ASP A N 1
ATOM 537 C CA . ASP A 1 74 ? -21.034 -11.904 18.288 1.00 86.38 74 ASP A CA 1
ATOM 538 C C . ASP A 1 74 ? -22.567 -12.075 18.282 1.00 86.38 74 ASP A C 1
ATOM 540 O O . ASP A 1 74 ? -23.208 -12.161 17.232 1.00 86.38 74 ASP A O 1
ATOM 544 N N . ALA A 1 75 ? -23.181 -12.135 19.468 1.00 81.19 75 ALA A N 1
ATOM 545 C CA . ALA A 1 75 ? -24.632 -12.289 19.606 1.00 81.19 75 ALA A CA 1
ATOM 546 C C . ALA A 1 75 ? -25.433 -11.120 18.996 1.00 81.19 75 ALA A C 1
ATOM 548 O O . ALA A 1 75 ? -26.639 -11.244 18.788 1.00 81.19 75 ALA A O 1
ATOM 549 N N . GLN A 1 76 ? -24.776 -9.993 18.724 1.00 83.12 76 GLN A N 1
ATOM 550 C CA . GLN A 1 76 ? -25.336 -8.795 18.115 1.00 83.12 76 GLN A CA 1
ATOM 551 C C . GLN A 1 76 ? -25.066 -8.738 16.602 1.00 83.12 76 GLN A C 1
ATOM 553 O O . GLN A 1 76 ? -25.472 -7.778 15.952 1.00 83.12 76 GLN A O 1
ATOM 558 N N . GLY A 1 77 ? -24.403 -9.748 16.029 1.00 85.31 77 GLY A N 1
ATOM 559 C CA . GLY A 1 77 ? -24.041 -9.779 14.612 1.00 85.31 77 GLY A CA 1
ATOM 560 C C . GLY A 1 77 ? -22.826 -8.915 14.271 1.00 85.31 77 GLY A C 1
ATOM 561 O O . GLY A 1 77 ? -22.616 -8.591 13.102 1.00 85.31 77 GLY A O 1
ATOM 562 N N . THR A 1 78 ? -22.025 -8.523 15.264 1.00 90.75 78 THR A N 1
ATOM 563 C CA . THR A 1 78 ? -20.814 -7.723 15.054 1.00 90.75 78 THR A CA 1
ATOM 564 C C . THR A 1 78 ? -19.608 -8.630 14.865 1.00 90.75 78 THR A C 1
ATOM 566 O O . THR A 1 78 ? -19.331 -9.491 15.699 1.00 90.75 78 THR A O 1
ATOM 569 N N . MET A 1 79 ? -18.858 -8.419 13.787 1.00 91.12 79 MET A N 1
ATOM 570 C CA . MET A 1 79 ? -17.557 -9.036 13.549 1.00 91.12 79 MET A CA 1
ATOM 571 C C . MET A 1 79 ? -16.445 -7.989 13.581 1.00 91.12 79 MET A C 1
ATOM 573 O O . MET A 1 79 ? -16.648 -6.831 13.204 1.00 91.12 79 MET A O 1
ATOM 577 N N . VAL A 1 80 ? -15.263 -8.415 14.013 1.00 94.19 80 VAL A N 1
ATOM 578 C CA . VAL A 1 80 ? -14.040 -7.610 13.962 1.00 94.19 80 VAL A CA 1
ATOM 579 C C . VAL A 1 80 ? -13.047 -8.347 13.081 1.00 94.19 80 VAL A C 1
ATOM 581 O O . VAL A 1 80 ? -12.695 -9.483 13.379 1.00 94.19 80 VAL A O 1
ATOM 584 N N . VAL A 1 81 ? -12.630 -7.727 11.983 1.00 92.38 81 VAL A N 1
ATOM 585 C CA . VAL A 1 81 ? -11.609 -8.281 11.089 1.00 92.38 81 VAL A CA 1
ATOM 586 C C . VAL A 1 81 ? -10.284 -7.634 11.439 1.00 92.38 81 VAL A C 1
ATOM 588 O O . VAL A 1 81 ? -10.191 -6.411 11.491 1.00 92.38 81 VAL A O 1
ATOM 591 N N . HIS A 1 82 ? -9.271 -8.462 11.628 1.00 92.38 82 HIS A N 1
ATOM 592 C CA . HIS A 1 82 ? -7.896 -8.073 11.885 1.00 92.38 82 HIS A CA 1
ATOM 593 C C . HIS A 1 82 ? -7.059 -8.391 10.653 1.00 92.38 82 HIS A C 1
ATOM 595 O O . HIS A 1 82 ? -7.083 -9.527 10.167 1.00 92.38 82 HIS A O 1
ATOM 601 N N . VAL A 1 83 ? -6.314 -7.409 10.158 1.00 88.19 83 VAL A N 1
ATOM 602 C CA . VAL A 1 83 ? -5.466 -7.533 8.971 1.00 88.19 83 VAL A CA 1
ATOM 603 C C . VAL A 1 83 ? -4.019 -7.304 9.375 1.00 88.19 83 VAL A C 1
ATOM 605 O O . VAL A 1 83 ? -3.678 -6.262 9.932 1.00 88.19 83 VAL A O 1
ATOM 608 N N . TYR A 1 84 ? -3.164 -8.271 9.066 1.00 83.00 84 TYR A N 1
ATOM 609 C CA . TYR A 1 84 ? -1.758 -8.292 9.445 1.00 83.00 84 TYR A CA 1
ATOM 610 C C . TYR A 1 84 ? -0.856 -8.354 8.218 1.00 83.00 84 TYR A C 1
ATOM 612 O O . TYR A 1 84 ? -1.235 -8.902 7.177 1.00 83.00 84 TYR A O 1
ATOM 620 N N . ARG A 1 85 ? 0.379 -7.874 8.373 1.00 80.38 85 ARG A N 1
ATOM 621 C CA . ARG A 1 85 ? 1.455 -8.129 7.413 1.00 80.38 85 ARG A CA 1
ATOM 622 C C . ARG A 1 85 ? 1.994 -9.547 7.609 1.00 80.38 85 ARG A C 1
ATOM 624 O O . ARG A 1 85 ? 2.379 -9.915 8.719 1.00 80.38 85 ARG A O 1
ATOM 631 N N . SER A 1 86 ? 2.045 -10.338 6.543 1.00 72.44 86 SER A N 1
ATOM 632 C CA . SER A 1 86 ? 2.291 -11.786 6.620 1.00 72.44 86 SER A CA 1
ATOM 633 C C . SER A 1 86 ? 3.683 -12.174 7.129 1.00 72.44 86 SER A C 1
ATOM 635 O O . SER A 1 86 ? 3.829 -13.235 7.727 1.00 72.44 86 SER A O 1
ATOM 637 N N . TRP A 1 87 ? 4.694 -11.318 6.945 1.00 67.81 87 TRP A N 1
ATOM 638 C CA . TRP A 1 87 ? 6.075 -11.597 7.363 1.00 67.81 87 TRP A CA 1
ATOM 639 C C . TRP A 1 87 ? 6.508 -10.945 8.680 1.00 67.81 87 TRP A C 1
ATOM 641 O O . TRP A 1 87 ? 7.534 -11.344 9.225 1.00 67.81 87 TRP A O 1
ATOM 651 N N . THR A 1 88 ? 5.775 -9.950 9.193 1.00 77.75 88 THR A N 1
ATOM 652 C CA . THR A 1 88 ? 6.073 -9.342 10.506 1.00 77.75 88 THR A CA 1
ATOM 653 C C . THR A 1 88 ? 5.075 -9.735 11.585 1.00 77.75 88 THR A C 1
ATOM 655 O O . THR A 1 88 ? 5.379 -9.581 12.761 1.00 77.75 88 THR A O 1
ATOM 658 N N . GLY A 1 89 ? 3.872 -10.184 11.216 1.00 77.19 89 GLY A N 1
ATOM 659 C CA . GLY A 1 89 ? 2.793 -10.407 12.177 1.00 77.19 89 GLY A CA 1
ATOM 660 C C . GLY A 1 89 ? 2.217 -9.115 12.766 1.00 77.19 89 GLY A C 1
ATOM 661 O O . GLY A 1 89 ? 1.408 -9.189 13.688 1.00 77.19 89 GLY A O 1
ATOM 662 N N . HIS A 1 90 ? 2.600 -7.936 12.260 1.00 79.56 90 HIS A N 1
ATOM 663 C CA . HIS A 1 90 ? 2.061 -6.656 12.723 1.00 79.56 90 HIS A CA 1
ATOM 664 C C . HIS A 1 90 ? 0.670 -6.420 12.146 1.00 79.56 90 HIS A C 1
ATOM 666 O O . HIS A 1 90 ? 0.471 -6.486 10.931 1.00 79.56 90 HIS A O 1
ATOM 672 N N . GLU A 1 91 ? -0.283 -6.116 13.016 1.00 86.81 91 GLU A N 1
ATOM 673 C CA . GLU A 1 91 ? -1.618 -5.671 12.647 1.00 86.81 91 GLU A CA 1
ATOM 674 C C . GLU A 1 91 ? -1.515 -4.279 12.024 1.00 86.81 91 GLU A C 1
ATOM 676 O O . GLU A 1 91 ? -0.848 -3.397 12.559 1.00 86.81 91 GLU A O 1
ATOM 681 N N . GLN A 1 92 ? -2.112 -4.099 10.852 1.00 82.75 92 GLN A N 1
ATOM 682 C CA . GLN A 1 92 ? -2.108 -2.827 10.123 1.00 82.75 92 GLN A CA 1
ATOM 683 C C . GLN A 1 92 ? -3.495 -2.196 10.112 1.00 82.75 92 GLN A C 1
ATOM 685 O O . GLN A 1 92 ? -3.618 -0.976 10.184 1.00 82.75 92 GLN A O 1
ATOM 690 N N . PHE A 1 93 ? -4.536 -3.033 10.059 1.00 88.31 93 PHE A N 1
ATOM 691 C CA . PHE A 1 93 ? -5.920 -2.587 10.047 1.00 88.31 93 PHE A CA 1
ATOM 692 C C . PHE A 1 93 ? -6.786 -3.470 10.929 1.00 88.31 93 PHE A C 1
ATOM 694 O O . PHE A 1 93 ? -6.619 -4.691 10.986 1.00 88.31 93 PHE A O 1
ATOM 701 N N . GLN A 1 94 ? -7.785 -2.838 11.524 1.00 94.00 94 GLN A N 1
ATOM 702 C CA . GLN A 1 94 ? -8.913 -3.488 12.148 1.00 94.00 94 GLN A CA 1
ATOM 703 C C . GLN A 1 94 ? -10.193 -2.845 11.618 1.00 94.00 94 GLN A C 1
ATOM 705 O O . GLN A 1 94 ? -10.324 -1.623 11.617 1.00 94.00 94 GLN A O 1
ATOM 710 N N . ILE A 1 95 ? -11.148 -3.652 11.164 1.00 92.81 95 ILE A N 1
ATOM 711 C CA . ILE A 1 95 ? -12.470 -3.153 10.770 1.00 92.81 95 ILE A CA 1
ATOM 712 C C . ILE A 1 95 ? -13.550 -3.795 11.624 1.00 92.81 95 ILE A C 1
ATOM 714 O O . ILE A 1 95 ? -13.552 -5.005 11.857 1.00 92.81 95 ILE A O 1
ATOM 718 N N . ARG A 1 96 ? -14.498 -2.975 12.069 1.00 92.12 96 ARG A N 1
ATOM 719 C CA . ARG A 1 96 ? -15.720 -3.440 12.719 1.00 92.12 96 ARG A CA 1
ATOM 720 C C . ARG A 1 96 ? -16.834 -3.435 11.693 1.00 92.12 96 ARG A C 1
ATOM 722 O O . ARG A 1 96 ? -17.068 -2.414 11.049 1.00 92.12 96 ARG A O 1
ATOM 729 N N . ALA A 1 97 ? -17.530 -4.555 11.567 1.00 88.00 97 ALA A N 1
ATOM 730 C CA . ALA A 1 97 ? -18.691 -4.671 10.703 1.00 88.00 97 ALA A CA 1
ATOM 731 C C . ALA A 1 97 ? -19.863 -5.290 11.460 1.00 88.00 97 ALA A C 1
ATOM 733 O O . ALA A 1 97 ? -19.679 -6.193 12.273 1.00 88.00 97 ALA A O 1
ATOM 734 N N . SER A 1 98 ? -21.070 -4.819 11.173 1.00 87.06 98 SER A N 1
ATOM 735 C CA . SER A 1 98 ? -22.312 -5.386 11.691 1.00 87.06 98 SER A CA 1
ATOM 736 C C . SER A 1 98 ? -23.129 -5.967 10.546 1.00 87.06 98 SER A C 1
ATOM 738 O O . SER A 1 98 ? -23.363 -5.313 9.526 1.00 87.06 98 SER A O 1
ATOM 740 N N . THR A 1 99 ? -23.559 -7.218 10.684 1.00 82.25 99 THR A N 1
ATOM 741 C CA . THR A 1 99 ? -24.574 -7.772 9.787 1.00 82.25 99 THR A CA 1
ATOM 742 C C . THR A 1 99 ? -25.872 -7.023 10.038 1.00 82.25 99 THR A C 1
ATOM 744 O O . THR A 1 99 ? -26.268 -6.872 11.197 1.00 82.25 99 THR A O 1
ATOM 747 N N . ARG A 1 100 ? -26.561 -6.564 8.988 1.00 63.72 100 ARG A N 1
ATOM 748 C CA . ARG A 1 100 ? -27.890 -5.977 9.182 1.00 63.72 100 ARG A CA 1
ATOM 749 C C . ARG A 1 100 ? -28.817 -7.064 9.717 1.00 63.72 100 ARG A C 1
ATOM 751 O O . ARG A 1 100 ? -29.226 -7.951 8.973 1.00 63.72 100 ARG A O 1
ATOM 758 N N . ALA A 1 101 ? -29.162 -6.993 11.002 1.00 46.41 101 ALA A N 1
ATOM 759 C CA . ALA A 1 101 ? -30.358 -7.660 11.482 1.00 46.41 101 ALA A CA 1
ATOM 760 C C . ALA A 1 101 ? -31.520 -7.091 10.664 1.00 46.41 101 ALA A C 1
ATOM 762 O O . ALA A 1 101 ? -31.671 -5.869 10.581 1.00 46.41 101 ALA A O 1
ATOM 763 N N . VAL A 1 102 ? -32.295 -7.964 10.020 1.00 39.59 102 VAL A N 1
ATOM 764 C CA . VAL A 1 102 ? -33.589 -7.595 9.444 1.00 39.59 102 VAL A CA 1
ATOM 765 C C . VAL A 1 102 ? -34.377 -6.965 10.587 1.00 39.59 102 VAL A C 1
ATOM 767 O O . VAL A 1 102 ? -34.814 -7.658 11.501 1.00 39.59 102 VAL A O 1
ATOM 770 N N . SER A 1 103 ? -34.462 -5.638 10.617 1.00 33.34 103 SER A N 1
ATOM 771 C CA . SER A 1 103 ? -35.321 -4.962 11.567 1.00 33.34 103 SER A CA 1
ATOM 772 C C . SER A 1 103 ? -36.751 -5.280 11.151 1.00 33.34 103 SER A C 1
ATOM 774 O O . SER A 1 103 ? -37.194 -4.889 10.072 1.00 33.34 103 SER A O 1
ATOM 776 N N . ASP A 1 104 ? -37.446 -6.032 12.006 1.00 34.00 104 ASP A N 1
ATOM 777 C CA . ASP A 1 104 ? -38.885 -6.272 11.949 1.00 34.00 104 ASP A CA 1
ATOM 778 C C . ASP A 1 104 ? -39.631 -4.927 11.974 1.00 34.00 104 ASP A C 1
ATOM 780 O O . ASP A 1 104 ? -40.010 -4.395 13.018 1.00 34.00 104 ASP A O 1
ATOM 784 N N . GLY A 1 105 ? -39.818 -4.345 10.796 1.00 32.47 105 GLY A N 1
ATOM 785 C CA . GLY A 1 105 ? -40.730 -3.247 10.520 1.00 32.47 105 GLY A CA 1
ATOM 786 C C . GLY A 1 105 ? -41.562 -3.630 9.298 1.00 32.47 105 GLY A C 1
ATOM 787 O O . GLY A 1 105 ? -41.006 -4.198 8.357 1.00 32.47 105 GLY A O 1
ATOM 788 N N . PRO A 1 106 ? -42.884 -3.377 9.284 1.00 37.09 106 PRO A N 1
ATOM 789 C CA . PRO A 1 106 ? -43.753 -3.864 8.224 1.00 37.09 106 PRO A CA 1
ATOM 790 C C . PRO A 1 106 ? -43.448 -3.108 6.927 1.00 37.09 106 PRO A C 1
ATOM 792 O O . PRO A 1 106 ? -43.959 -2.014 6.691 1.00 37.09 106 PRO A O 1
ATOM 795 N N . GLY A 1 107 ? -42.583 -3.683 6.094 1.00 36.28 107 GLY A N 1
ATOM 796 C CA . GLY A 1 107 ? -42.428 -3.281 4.703 1.00 36.28 107 GLY A CA 1
ATOM 797 C C . GLY A 1 107 ? -43.685 -3.660 3.910 1.00 36.28 107 GLY A C 1
ATOM 798 O O . GLY A 1 107 ? -44.310 -4.677 4.226 1.00 36.28 107 GLY A O 1
ATOM 799 N N . PRO A 1 108 ? -44.093 -2.854 2.913 1.00 35.84 108 PRO A N 1
ATOM 800 C CA . PRO A 1 108 ? -45.257 -3.156 2.088 1.00 35.84 108 PRO A CA 1
ATOM 801 C C . PRO A 1 108 ? -45.096 -4.538 1.443 1.00 35.84 108 PRO A C 1
ATOM 803 O O . PRO A 1 108 ? -44.030 -4.887 0.931 1.00 35.84 108 PRO A O 1
ATOM 806 N N . ALA A 1 109 ? -46.148 -5.342 1.580 1.00 42.97 109 ALA A N 1
ATOM 807 C CA . ALA A 1 109 ? -46.208 -6.765 1.285 1.00 42.97 109 ALA A CA 1
ATOM 808 C C . ALA A 1 109 ? -46.222 -7.051 -0.225 1.00 42.97 109 ALA A C 1
ATOM 810 O O . ALA A 1 109 ? -47.202 -7.562 -0.756 1.00 42.97 109 ALA A O 1
ATOM 811 N N . ASP A 1 110 ? -45.137 -6.727 -0.926 1.00 37.09 110 ASP A N 1
ATOM 812 C CA . ASP A 1 110 ? -45.108 -6.776 -2.390 1.00 37.09 110 ASP A CA 1
ATOM 813 C C . ASP A 1 110 ? -43.694 -7.063 -2.933 1.00 37.09 110 ASP A C 1
ATOM 815 O O . ASP A 1 110 ? -43.264 -6.483 -3.926 1.00 37.09 110 ASP A O 1
ATOM 819 N N . ALA A 1 111 ? -42.931 -7.948 -2.290 1.00 38.75 111 ALA A N 1
ATOM 820 C CA . ALA A 1 111 ? -41.687 -8.469 -2.862 1.00 38.75 111 ALA A CA 1
ATOM 821 C C . ALA A 1 111 ? -41.447 -9.918 -2.422 1.00 38.75 111 ALA A C 1
ATOM 823 O O . ALA A 1 111 ? -40.564 -10.224 -1.626 1.00 38.75 111 ALA A O 1
ATOM 824 N N . ALA A 1 112 ? -42.249 -10.834 -2.964 1.00 42.72 112 ALA A N 1
ATOM 825 C CA . ALA A 1 112 ? -41.809 -12.212 -3.124 1.00 42.72 112 ALA A CA 1
ATOM 826 C C . ALA A 1 112 ? -40.729 -12.229 -4.222 1.00 42.72 112 ALA A C 1
ATOM 828 O O . ALA A 1 112 ? -41.048 -12.222 -5.409 1.00 42.72 112 ALA A O 1
ATOM 829 N N . GLY A 1 113 ? -39.460 -12.193 -3.818 1.00 31.98 113 GLY A N 1
ATOM 830 C CA . GLY A 1 113 ? -38.301 -12.339 -4.696 1.00 31.98 113 GLY A CA 1
ATOM 831 C C . GLY A 1 113 ? -37.146 -12.974 -3.926 1.00 31.98 113 GLY A C 1
ATOM 832 O O . GLY A 1 113 ? -36.881 -12.585 -2.793 1.00 31.98 113 GLY A O 1
ATOM 833 N N . GLU A 1 114 ? -36.531 -13.992 -4.524 1.00 37.22 114 GLU A N 1
ATOM 834 C CA . GLU A 1 114 ? -35.343 -14.727 -4.075 1.00 37.22 114 GLU A CA 1
ATOM 835 C C . GLU A 1 114 ? -34.387 -13.963 -3.140 1.00 37.22 114 GLU A C 1
ATOM 837 O O . GLU A 1 114 ? -33.883 -12.901 -3.489 1.00 37.22 114 GLU A O 1
ATOM 842 N N . GLY A 1 115 ? -34.130 -14.567 -1.969 1.00 39.47 115 GLY A N 1
ATOM 843 C CA . GLY A 1 115 ? -33.006 -14.332 -1.052 1.00 39.47 115 GLY A CA 1
ATOM 844 C C . GLY A 1 115 ? -32.332 -12.964 -1.121 1.00 39.47 115 GLY A C 1
ATOM 845 O O . GLY A 1 115 ? -31.315 -12.820 -1.793 1.00 39.47 115 GLY A O 1
ATOM 846 N N . ALA A 1 116 ? -32.847 -11.985 -0.373 1.00 43.53 116 ALA A N 1
ATOM 847 C CA . ALA A 1 116 ? -32.125 -10.742 -0.125 1.00 43.53 116 ALA A CA 1
ATOM 848 C C . ALA A 1 116 ? -30.742 -11.072 0.465 1.00 43.53 116 ALA A C 1
ATOM 850 O O . ALA A 1 116 ? -30.659 -11.624 1.562 1.00 43.53 116 ALA A O 1
ATOM 851 N N . ASP A 1 117 ? -29.678 -10.781 -0.287 1.00 52.78 117 ASP A N 1
ATOM 852 C CA . ASP A 1 117 ? -28.289 -10.974 0.133 1.00 52.78 117 ASP A CA 1
ATOM 853 C C . ASP A 1 117 ? -28.067 -10.213 1.449 1.00 52.78 117 ASP A C 1
ATOM 855 O O . ASP A 1 117 ? -28.079 -8.978 1.481 1.00 52.78 117 ASP A O 1
ATOM 859 N N . VAL A 1 118 ? -27.971 -10.944 2.565 1.00 60.06 118 VAL A N 1
ATOM 860 C CA . VAL A 1 118 ? -27.782 -10.356 3.896 1.00 60.06 118 VAL A CA 1
ATOM 861 C C . VAL A 1 118 ? -26.336 -9.873 3.977 1.00 60.06 118 VAL A C 1
ATOM 863 O O . VAL A 1 118 ? -25.435 -10.600 4.387 1.00 60.06 118 VAL A O 1
ATOM 866 N N . GLY A 1 119 ? -26.116 -8.644 3.516 1.00 74.19 119 GLY A N 1
ATOM 867 C CA . GLY A 1 119 ? -24.834 -7.954 3.589 1.00 74.19 119 GLY A CA 1
ATOM 868 C C . GLY A 1 119 ? -24.470 -7.491 5.000 1.00 74.19 119 GLY A C 1
ATOM 869 O O . GLY A 1 119 ? -25.203 -7.686 5.976 1.00 74.19 119 GLY A O 1
ATOM 870 N N . ALA A 1 120 ? -23.331 -6.813 5.099 1.00 82.12 120 ALA A N 1
ATOM 871 C CA . ALA A 1 120 ? -22.887 -6.161 6.325 1.00 82.12 120 ALA A CA 1
ATOM 872 C C . ALA A 1 120 ? -22.615 -4.676 6.079 1.00 82.12 120 ALA A C 1
ATOM 874 O O . ALA A 1 120 ? -22.389 -4.237 4.952 1.00 82.12 120 ALA A O 1
ATOM 875 N N . GLU A 1 121 ? -22.642 -3.896 7.147 1.00 82.00 121 GLU A N 1
ATOM 876 C CA . GLU A 1 121 ? -22.141 -2.530 7.160 1.00 82.00 121 GLU A CA 1
ATOM 877 C C . GLU A 1 121 ? -20.853 -2.524 7.973 1.00 82.00 121 GLU A C 1
ATOM 879 O O . GLU A 1 121 ? -20.863 -2.854 9.160 1.00 82.00 121 GLU A O 1
ATOM 884 N N . ILE A 1 122 ? -19.739 -2.171 7.332 1.00 85.56 122 ILE A N 1
ATOM 885 C CA . ILE A 1 122 ? -18.557 -1.716 8.057 1.00 85.56 122 ILE A CA 1
ATOM 886 C C . ILE A 1 122 ? -18.980 -0.427 8.755 1.00 85.56 122 ILE A C 1
ATOM 888 O O . ILE A 1 122 ? -19.673 0.397 8.166 1.00 85.56 122 ILE A O 1
ATOM 892 N N . THR A 1 123 ? -18.646 -0.305 10.032 1.00 86.75 123 THR A N 1
ATOM 893 C CA . THR A 1 123 ? -19.028 0.834 10.874 1.00 86.75 123 THR A CA 1
ATOM 894 C C . THR A 1 123 ? -17.817 1.645 11.303 1.00 86.75 123 THR A C 1
ATOM 896 O O . THR A 1 123 ? -17.943 2.827 11.610 1.00 86.75 123 THR A O 1
ATOM 899 N N . GLU A 1 124 ? -16.643 1.019 11.352 1.00 92.69 124 GLU A N 1
ATOM 900 C CA . GLU A 1 124 ? -15.424 1.607 11.895 1.00 92.69 124 GLU A CA 1
ATOM 901 C C . GLU A 1 124 ? -14.195 0.984 11.235 1.00 92.69 124 GLU A C 1
ATOM 903 O O . GLU A 1 124 ? -14.164 -0.223 10.971 1.00 92.69 124 GLU A O 1
ATOM 908 N N . ILE A 1 125 ? -13.184 1.818 11.007 1.00 91.81 125 ILE A N 1
ATOM 909 C CA . ILE A 1 125 ? -11.821 1.416 10.676 1.00 91.81 125 ILE A CA 1
ATOM 910 C C . ILE A 1 125 ? -10.885 1.932 11.760 1.00 91.81 125 ILE A C 1
ATOM 912 O O . ILE A 1 125 ? -10.971 3.090 12.169 1.00 91.81 125 ILE A O 1
ATOM 916 N N . MET A 1 126 ? -9.978 1.072 12.193 1.00 90.94 126 MET A N 1
ATOM 917 C CA . MET A 1 126 ? -8.796 1.424 12.953 1.00 90.94 126 MET A CA 1
ATOM 918 C C . MET A 1 126 ? -7.570 1.031 12.132 1.00 90.94 126 MET A C 1
ATOM 920 O O . MET A 1 126 ? -7.553 -0.034 11.515 1.00 90.94 126 MET A O 1
ATOM 924 N N . TRP A 1 127 ? -6.563 1.893 12.088 1.00 90.19 127 TRP A N 1
ATOM 925 C CA . TRP A 1 127 ? -5.346 1.668 11.315 1.00 90.19 127 TRP A CA 1
ATOM 926 C C . TRP A 1 127 ? -4.114 2.126 12.084 1.00 90.19 127 TRP A C 1
ATOM 928 O O . TRP A 1 127 ? -4.209 2.961 12.988 1.00 90.19 127 TRP A O 1
ATOM 938 N N . ASP A 1 128 ? -2.963 1.571 11.718 1.00 84.06 128 ASP A N 1
ATOM 939 C CA . ASP A 1 128 ? -1.675 2.066 12.191 1.00 84.06 128 ASP A CA 1
ATOM 940 C C . ASP A 1 128 ? -1.316 3.362 11.455 1.00 84.06 128 ASP A C 1
ATOM 942 O O . ASP A 1 128 ? -1.154 3.371 10.235 1.00 84.06 128 ASP A O 1
ATOM 946 N N . GLN A 1 129 ? -1.209 4.471 12.183 1.00 79.44 129 GLN A N 1
ATOM 947 C CA . GLN A 1 129 ? -0.792 5.758 11.632 1.00 79.44 129 GLN A CA 1
ATOM 948 C C . GLN A 1 129 ? 0.713 5.838 11.362 1.00 79.44 129 GLN A C 1
ATOM 950 O O . GLN A 1 129 ? 1.152 6.780 10.699 1.00 79.44 129 GLN A O 1
ATOM 955 N N . GLY A 1 130 ? 1.493 4.883 11.870 1.00 75.12 130 GLY A N 1
ATOM 956 C CA . GLY A 1 130 ? 2.946 4.914 11.859 1.00 75.12 130 GLY A CA 1
ATOM 957 C C . GLY A 1 130 ? 3.522 5.930 12.849 1.00 75.12 130 GLY A C 1
ATOM 958 O O . GLY A 1 130 ? 2.900 6.932 13.203 1.00 75.12 130 GLY A O 1
ATOM 959 N N . ASP A 1 131 ? 4.754 5.687 13.288 1.00 73.56 131 ASP A N 1
ATOM 960 C CA . ASP A 1 131 ? 5.461 6.533 14.267 1.00 73.56 131 ASP A CA 1
ATOM 961 C C . ASP A 1 131 ? 6.288 7.657 13.611 1.00 73.56 131 ASP A C 1
ATOM 963 O O . ASP A 1 131 ? 7.080 8.349 14.257 1.00 73.56 131 ASP A O 1
ATOM 967 N N . GLY A 1 132 ? 6.145 7.811 12.293 1.00 68.44 132 GLY A N 1
ATOM 968 C CA . GLY A 1 132 ? 6.887 8.765 11.483 1.00 68.44 132 GLY A CA 1
ATOM 969 C C . GLY A 1 132 ? 6.334 10.197 11.538 1.00 68.44 132 GLY A C 1
ATOM 970 O O . GLY A 1 132 ? 5.242 10.449 12.042 1.00 68.44 132 GLY A O 1
ATOM 971 N N . PRO A 1 133 ? 7.074 11.168 10.971 1.00 48.38 133 PRO A N 1
ATOM 972 C CA . PRO A 1 133 ? 6.658 12.572 10.923 1.00 48.38 133 PRO A CA 1
ATOM 973 C C . PRO A 1 133 ? 5.452 12.832 10.006 1.00 48.38 133 PRO A C 1
ATOM 975 O O . PRO A 1 133 ? 4.844 13.896 10.100 1.00 48.38 133 PRO A O 1
ATOM 978 N N . VAL A 1 134 ? 5.111 11.892 9.121 1.00 51.31 134 VAL A N 1
ATOM 979 C CA . VAL A 1 134 ? 3.848 11.897 8.379 1.00 51.31 134 VAL A CA 1
ATOM 980 C C . VAL A 1 134 ? 3.094 10.642 8.754 1.00 51.31 134 VAL A C 1
ATOM 982 O O . VAL A 1 134 ? 3.642 9.543 8.731 1.00 51.31 134 VAL A O 1
ATOM 985 N N . GLN A 1 135 ? 1.847 10.865 9.134 1.00 67.00 135 GLN A N 1
ATOM 986 C CA . GLN A 1 135 ? 0.942 9.849 9.620 1.00 67.00 135 GLN A CA 1
ATOM 987 C C . GLN A 1 135 ? -0.076 9.505 8.545 1.00 67.00 135 GLN A C 1
ATOM 989 O O . GLN A 1 135 ? -0.511 10.384 7.796 1.00 67.00 135 GLN A O 1
ATOM 994 N N . VAL A 1 136 ? -0.489 8.241 8.517 1.00 66.50 136 VAL A N 1
ATOM 995 C CA . VAL A 1 136 ? -1.548 7.765 7.623 1.00 66.50 136 VAL A CA 1
ATOM 996 C C . VAL A 1 136 ? -2.849 8.484 7.954 1.00 66.50 136 VAL A C 1
ATOM 998 O O . VAL A 1 136 ? -3.341 8.432 9.091 1.00 66.50 136 VAL A O 1
ATOM 1001 N N . GLY A 1 137 ? -3.409 9.162 6.957 1.00 74.81 137 GLY A N 1
ATOM 1002 C CA . GLY A 1 137 ? -4.702 9.824 7.075 1.00 74.81 137 GLY A CA 1
ATOM 1003 C C . GLY A 1 137 ? -5.868 8.847 6.919 1.00 74.81 137 GLY A C 1
ATOM 1004 O O . GLY A 1 137 ? -5.747 7.805 6.285 1.00 74.81 137 GLY A O 1
ATOM 1005 N N . GLU A 1 138 ? -7.038 9.223 7.432 1.00 78.38 138 GLU A N 1
ATOM 1006 C CA . GLU A 1 138 ? -8.275 8.429 7.334 1.00 78.38 138 GLU A CA 1
ATOM 1007 C C . GLU A 1 138 ? -8.607 7.993 5.895 1.00 78.38 138 GLU A C 1
ATOM 1009 O O . GLU A 1 138 ? -8.962 6.839 5.662 1.00 78.38 138 GLU A O 1
ATOM 1014 N N . GLN A 1 139 ? -8.501 8.910 4.926 1.00 70.75 139 GLN A N 1
ATOM 1015 C CA . GLN A 1 139 ? -8.831 8.619 3.528 1.00 70.75 139 GLN A CA 1
ATOM 1016 C C . GLN A 1 139 ? -7.882 7.575 2.930 1.00 70.75 139 GLN A C 1
ATOM 1018 O O . GLN A 1 139 ? -8.332 6.622 2.305 1.00 70.75 139 GLN A O 1
ATOM 1023 N N . GLU A 1 140 ? -6.585 7.722 3.192 1.00 71.00 140 GLU A N 1
ATOM 1024 C CA . GLU A 1 140 ? -5.554 6.791 2.732 1.00 71.00 140 GLU A CA 1
ATOM 1025 C C . GLU A 1 1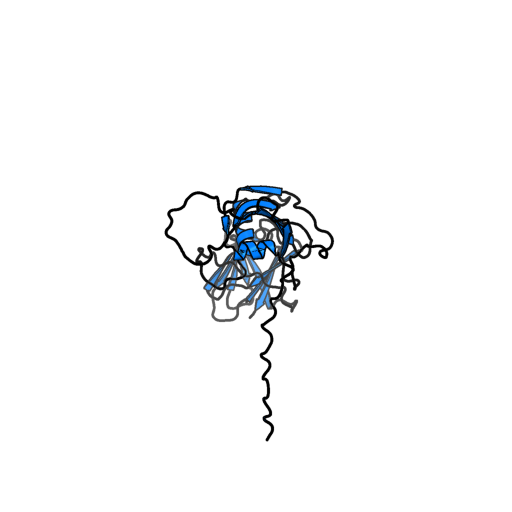40 ? -5.765 5.393 3.329 1.00 71.00 140 GLU A C 1
ATOM 1027 O O . GLU A 1 140 ? -5.747 4.399 2.605 1.00 71.00 140 GLU A O 1
ATOM 1032 N N . ALA A 1 141 ? -6.075 5.313 4.627 1.00 72.38 141 ALA A N 1
ATOM 1033 C CA . ALA A 1 141 ? -6.371 4.050 5.296 1.00 72.38 141 ALA A CA 1
ATOM 1034 C C . ALA A 1 141 ? -7.591 3.332 4.691 1.00 72.38 141 ALA A C 1
ATOM 1036 O O . ALA A 1 141 ? -7.567 2.115 4.488 1.00 72.38 141 ALA A O 1
ATOM 1037 N N . ARG A 1 142 ? -8.657 4.075 4.363 1.00 76.56 142 ARG A N 1
ATOM 1038 C CA . ARG A 1 142 ? -9.841 3.516 3.689 1.00 76.56 142 ARG A CA 1
ATOM 1039 C C . ARG A 1 142 ? -9.515 3.000 2.293 1.00 76.56 142 ARG A C 1
ATOM 1041 O O . ARG A 1 142 ? -9.940 1.895 1.956 1.00 76.56 142 ARG A O 1
ATOM 1048 N N . ASP A 1 143 ? -8.767 3.774 1.511 1.00 71.81 143 ASP A N 1
ATOM 1049 C CA . ASP A 1 143 ? -8.411 3.422 0.135 1.00 71.81 143 ASP A CA 1
ATOM 1050 C C . ASP A 1 143 ? -7.537 2.158 0.107 1.00 71.81 143 ASP A C 1
ATOM 1052 O O . ASP A 1 143 ? -7.822 1.219 -0.640 1.00 71.81 143 ASP A O 1
ATOM 1056 N N . MET A 1 144 ? -6.544 2.066 1.000 1.00 66.94 144 MET A N 1
ATOM 1057 C CA . MET A 1 144 ? -5.725 0.861 1.171 1.00 66.94 144 MET A CA 1
ATOM 1058 C C . MET A 1 144 ? -6.579 -0.356 1.540 1.00 66.94 144 MET A C 1
ATOM 1060 O O . MET A 1 144 ? -6.455 -1.417 0.924 1.00 66.94 144 MET A O 1
ATOM 1064 N N . MET A 1 145 ? -7.476 -0.218 2.517 1.00 72.25 145 MET A N 1
ATOM 1065 C CA . MET A 1 145 ? -8.302 -1.336 2.970 1.00 72.25 145 MET A CA 1
ATOM 1066 C C . MET A 1 145 ? -9.253 -1.825 1.866 1.00 72.25 145 MET A C 1
ATOM 1068 O O . MET A 1 145 ? -9.382 -3.035 1.654 1.00 72.25 145 MET A O 1
ATOM 1072 N N . GLN A 1 146 ? -9.873 -0.911 1.113 1.00 67.12 146 GLN A N 1
ATOM 1073 C CA . GLN A 1 146 ? -10.721 -1.269 -0.028 1.00 67.12 146 GLN A CA 1
ATOM 1074 C C . GLN A 1 146 ? -9.938 -2.001 -1.117 1.00 67.12 146 GLN A C 1
ATOM 1076 O O . GLN A 1 146 ? -10.406 -3.026 -1.614 1.00 67.12 146 GLN A O 1
ATOM 1081 N N . PHE A 1 147 ? -8.746 -1.510 -1.453 1.00 59.97 147 PHE A N 1
ATOM 1082 C CA . PHE A 1 147 ? -7.934 -2.054 -2.534 1.00 59.97 147 PHE A CA 1
ATOM 1083 C C . PHE A 1 147 ? -7.358 -3.439 -2.203 1.00 59.97 147 PHE A C 1
ATOM 1085 O O . PHE A 1 147 ? -7.455 -4.358 -3.016 1.00 59.97 147 PHE A O 1
ATOM 1092 N N . TYR A 1 148 ? -6.810 -3.622 -0.997 1.00 59.47 148 TYR A N 1
ATOM 1093 C CA . TYR A 1 148 ? -6.063 -4.836 -0.648 1.00 59.47 148 TYR A CA 1
ATOM 1094 C C . TYR A 1 148 ? -6.912 -5.972 -0.072 1.00 59.47 148 TYR A C 1
ATOM 1096 O O . TYR A 1 148 ? -6.506 -7.129 -0.170 1.00 59.47 148 TYR A O 1
ATOM 1104 N N . THR A 1 149 ? -8.073 -5.683 0.525 1.00 57.72 149 THR A N 1
ATOM 1105 C CA . THR A 1 149 ? -8.848 -6.716 1.245 1.00 57.72 149 THR A CA 1
ATOM 1106 C C . THR A 1 149 ? -10.254 -6.944 0.704 1.00 57.72 149 THR A C 1
ATOM 1108 O O . THR A 1 149 ? -10.751 -8.066 0.785 1.00 57.72 149 THR A O 1
ATOM 1111 N N . LEU A 1 150 ? -10.889 -5.922 0.117 1.00 54.53 150 LEU A N 1
ATOM 1112 C CA . LEU A 1 150 ? -12.264 -6.020 -0.385 1.00 54.53 150 LEU A CA 1
ATOM 1113 C C . LEU A 1 150 ? -12.336 -6.294 -1.894 1.00 54.53 150 LEU A C 1
ATOM 1115 O O . LEU A 1 150 ? -13.352 -6.796 -2.365 1.00 54.53 150 LEU A O 1
ATOM 1119 N N . PHE A 1 151 ? -11.268 -6.021 -2.651 1.00 47.41 151 PHE A N 1
ATOM 1120 C CA . PHE A 1 151 ? -11.288 -6.083 -4.116 1.00 47.41 151 PHE A CA 1
ATOM 1121 C C . PHE A 1 151 ? -10.690 -7.312 -4.837 1.00 47.41 151 PHE A C 1
ATOM 1123 O O . PHE A 1 151 ? -10.957 -7.436 -6.037 1.00 47.41 151 PHE A O 1
ATOM 1130 N N . PRO A 1 152 ? -9.958 -8.281 -4.243 1.00 46.56 152 PRO A N 1
ATOM 1131 C CA . PRO A 1 152 ? -9.258 -9.270 -5.065 1.00 46.56 152 PRO A CA 1
ATOM 1132 C C . PRO A 1 152 ? -10.131 -10.473 -5.479 1.00 46.56 152 PRO A C 1
ATOM 1134 O O . PRO A 1 152 ? -9.674 -11.608 -5.437 1.00 46.56 152 PRO A O 1
ATOM 1137 N N . THR A 1 153 ? -11.385 -10.264 -5.909 1.00 40.34 153 THR A N 1
ATOM 1138 C CA . THR A 1 153 ? -12.161 -11.292 -6.653 1.00 40.34 153 THR A CA 1
ATOM 1139 C C . THR A 1 153 ? -13.126 -10.740 -7.712 1.00 40.34 153 THR A C 1
ATOM 1141 O O . THR A 1 153 ? -14.101 -11.411 -8.036 1.00 40.34 153 THR A O 1
ATOM 1144 N N . ILE A 1 154 ? -12.877 -9.575 -8.324 1.00 33.53 154 ILE A N 1
ATOM 1145 C CA . ILE A 1 154 ? -13.550 -9.230 -9.592 1.00 33.53 154 ILE A CA 1
ATOM 1146 C C . ILE A 1 154 ? -12.540 -8.644 -10.582 1.00 33.53 154 ILE A C 1
ATOM 1148 O O . ILE A 1 154 ? -12.058 -7.524 -10.438 1.00 33.53 154 ILE A O 1
ATOM 1152 N N . LEU A 1 155 ? -12.241 -9.428 -11.623 1.00 34.19 155 LEU A N 1
ATOM 1153 C CA . LEU A 1 155 ? -11.751 -8.907 -12.895 1.00 34.19 155 LEU A CA 1
ATOM 1154 C C . LEU A 1 155 ? -12.757 -7.861 -13.418 1.00 34.19 155 LEU A C 1
ATOM 1156 O O . LEU A 1 155 ? -13.915 -8.203 -13.635 1.00 34.19 155 LEU A O 1
ATOM 1160 N N . LEU A 1 156 ? -12.257 -6.657 -13.721 1.00 40.22 156 LEU A N 1
ATOM 1161 C CA . LEU A 1 156 ? -12.869 -5.586 -14.527 1.00 40.22 156 LEU A CA 1
ATOM 1162 C C . LEU A 1 156 ? -14.070 -4.823 -13.936 1.00 40.22 156 LEU A C 1
ATOM 1164 O O . LEU A 1 156 ? -15.149 -5.367 -13.733 1.00 40.22 156 LEU A O 1
ATOM 1168 N N . GLY A 1 157 ? -13.923 -3.491 -13.900 1.00 36.91 157 GLY A N 1
ATOM 1169 C CA . GLY A 1 157 ? -15.026 -2.606 -14.288 1.00 36.91 157 GLY A CA 1
ATOM 1170 C C . GLY A 1 157 ? -15.488 -1.555 -13.283 1.00 36.91 157 GLY A C 1
ATOM 1171 O O . GLY A 1 157 ? -16.688 -1.412 -13.089 1.00 36.91 157 GLY A O 1
ATOM 1172 N N . ALA A 1 158 ? -14.589 -0.754 -12.713 1.00 27.84 158 ALA A N 1
ATOM 1173 C CA . ALA A 1 158 ? -14.960 0.585 -12.257 1.00 27.84 158 ALA A CA 1
ATOM 1174 C C . ALA A 1 158 ? -13.830 1.558 -12.594 1.00 27.84 158 ALA A C 1
ATOM 1176 O O . ALA A 1 158 ? -12.734 1.485 -12.045 1.00 27.84 158 ALA A O 1
ATOM 1177 N N . SER A 1 159 ? -14.096 2.435 -13.562 1.00 29.69 159 SER A N 1
ATOM 1178 C CA . SER A 1 159 ? -13.237 3.558 -13.920 1.00 29.69 159 SER A CA 1
ATOM 1179 C C . SER A 1 159 ? -13.183 4.547 -12.757 1.00 29.69 159 SER A C 1
ATOM 1181 O O . SER A 1 159 ? -13.980 5.478 -12.687 1.00 29.69 159 SER A O 1
ATOM 1183 N N . PHE A 1 160 ? -12.238 4.353 -11.846 1.00 29.62 160 PHE A N 1
ATOM 1184 C CA . PHE A 1 160 ? -11.702 5.451 -11.054 1.00 29.62 160 PHE A CA 1
ATOM 1185 C C . PHE A 1 160 ? -10.630 6.118 -11.912 1.00 29.62 160 PHE A C 1
ATOM 1187 O O . PHE A 1 160 ? -9.896 5.432 -12.620 1.00 29.62 160 PHE A O 1
ATOM 1194 N N . VAL A 1 161 ? -10.624 7.450 -11.956 1.00 28.61 161 VAL A N 1
ATOM 1195 C CA . VAL A 1 161 ? -9.706 8.238 -12.786 1.00 28.61 161 VAL A CA 1
ATOM 1196 C C . VAL A 1 161 ? -8.279 7.796 -12.471 1.00 28.61 161 VAL A C 1
ATOM 1198 O O . VAL A 1 161 ? -7.759 8.092 -11.401 1.00 28.61 161 VAL A O 1
ATOM 1201 N N . ALA A 1 162 ? -7.693 7.026 -13.387 1.00 33.34 162 ALA A N 1
ATOM 1202 C CA . ALA A 1 162 ? -6.365 6.473 -13.243 1.00 33.34 162 ALA A CA 1
ATOM 1203 C C . ALA A 1 162 ? -5.356 7.622 -13.300 1.00 33.34 162 ALA A C 1
ATOM 1205 O O . ALA A 1 162 ? -5.047 8.159 -14.362 1.00 33.34 162 ALA A O 1
ATOM 1206 N N . ALA A 1 163 ? -4.807 7.984 -12.148 1.00 39.84 163 ALA A N 1
ATOM 1207 C CA . ALA A 1 163 ? -3.360 7.976 -12.107 1.00 39.84 163 ALA A CA 1
ATOM 1208 C C . ALA A 1 163 ? -2.968 6.520 -12.400 1.00 39.84 163 ALA A C 1
ATOM 1210 O O . ALA A 1 163 ? -3.227 5.641 -11.582 1.00 39.84 163 ALA A O 1
ATOM 1211 N N . ASP A 1 164 ? -2.515 6.227 -13.621 1.00 62.75 164 ASP A N 1
ATOM 1212 C CA . ASP A 1 164 ? -2.007 4.897 -13.954 1.00 62.75 164 ASP A CA 1
ATOM 1213 C C . ASP A 1 164 ? -0.826 4.650 -13.010 1.00 62.75 164 ASP A C 1
ATOM 1215 O O . ASP A 1 164 ? 0.229 5.255 -13.161 1.00 62.75 164 ASP A O 1
ATOM 1219 N N . TYR A 1 165 ? -1.010 3.858 -11.960 1.00 71.56 165 TYR A N 1
ATOM 1220 C CA . TYR A 1 165 ? 0.052 3.5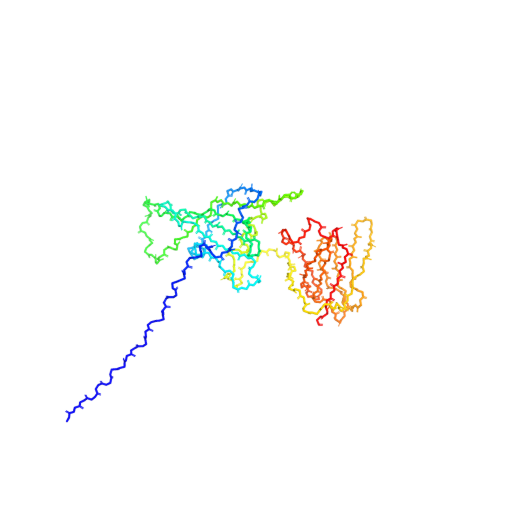96 -10.997 1.00 71.56 165 TYR A CA 1
ATOM 1221 C C . TYR A 1 165 ? 1.021 2.561 -11.566 1.00 71.56 165 TYR A C 1
ATOM 1223 O O . TYR A 1 165 ? 0.611 1.577 -12.190 1.00 71.56 165 TYR A O 1
ATOM 1231 N N . CYS A 1 166 ? 2.320 2.758 -11.349 1.00 76.81 166 CYS A N 1
ATOM 1232 C CA . CYS A 1 166 ? 3.312 1.774 -11.757 1.00 76.81 166 CYS A CA 1
ATOM 1233 C C . CYS A 1 166 ? 3.145 0.509 -10.904 1.00 76.81 166 CYS A C 1
ATOM 1235 O O . CYS A 1 166 ? 3.062 0.578 -9.678 1.00 76.81 166 CYS A O 1
ATOM 1237 N N . THR A 1 167 ? 3.135 -0.663 -11.538 1.00 77.88 167 THR A N 1
ATOM 1238 C CA . THR A 1 167 ? 3.081 -1.937 -10.809 1.00 77.88 167 THR A CA 1
ATOM 1239 C C . THR A 1 167 ? 4.416 -2.190 -10.116 1.00 77.88 167 THR A C 1
ATOM 1241 O O . THR A 1 167 ? 5.461 -2.127 -10.764 1.00 77.88 167 THR A O 1
ATOM 1244 N N . GLN A 1 168 ? 4.409 -2.493 -8.817 1.00 73.38 168 GLN A N 1
ATOM 1245 C CA . GLN A 1 168 ? 5.630 -2.884 -8.113 1.00 73.38 168 GLN A CA 1
ATOM 1246 C C . GLN A 1 168 ? 6.120 -4.240 -8.650 1.00 73.38 168 GLN A C 1
ATOM 1248 O O . GLN A 1 168 ? 5.341 -5.179 -8.807 1.00 73.38 168 GLN A O 1
ATOM 1253 N N . ALA A 1 169 ? 7.406 -4.335 -8.970 1.00 70.62 169 ALA A N 1
ATOM 1254 C CA . ALA A 1 169 ? 8.035 -5.538 -9.502 1.00 70.62 169 ALA A CA 1
ATOM 1255 C C . ALA A 1 169 ? 8.722 -6.328 -8.379 1.00 70.62 169 ALA A C 1
ATOM 1257 O O . ALA A 1 169 ? 9.358 -5.741 -7.503 1.00 70.62 169 ALA A O 1
ATOM 1258 N N . LEU A 1 170 ? 8.631 -7.660 -8.440 1.00 62.16 170 LEU A N 1
ATOM 1259 C CA . LEU A 1 170 ? 9.469 -8.556 -7.637 1.00 62.16 170 LEU A CA 1
ATOM 1260 C C . LEU A 1 170 ? 10.934 -8.419 -8.084 1.00 62.16 170 LEU A C 1
ATOM 1262 O O . LEU A 1 170 ? 11.181 -8.171 -9.267 1.00 62.16 170 LEU A O 1
ATOM 1266 N N . ASP A 1 171 ? 11.880 -8.561 -7.145 1.00 62.16 171 ASP A N 1
ATOM 1267 C CA . ASP A 1 171 ? 13.325 -8.438 -7.405 1.00 62.16 171 ASP A CA 1
ATOM 1268 C C . ASP A 1 171 ? 13.710 -9.277 -8.639 1.00 62.16 171 ASP A C 1
ATOM 1270 O O . ASP A 1 171 ? 13.574 -10.506 -8.617 1.00 62.16 171 ASP A O 1
ATOM 1274 N N . PRO A 1 172 ? 14.123 -8.651 -9.754 1.00 57.88 172 PRO A N 1
ATOM 1275 C CA . PRO A 1 172 ? 14.442 -9.399 -10.957 1.00 57.88 172 PRO A CA 1
ATOM 1276 C C . PRO A 1 172 ? 15.676 -10.272 -10.696 1.00 57.88 172 PRO A C 1
ATOM 1278 O O . PRO A 1 172 ? 16.752 -9.774 -10.376 1.00 57.88 172 PRO A O 1
ATOM 1281 N N . GLU A 1 173 ? 15.534 -11.588 -10.901 1.00 49.03 173 GLU A N 1
ATOM 1282 C CA . GLU A 1 173 ? 16.495 -12.653 -10.540 1.00 49.03 173 GLU A CA 1
ATOM 1283 C C . GLU A 1 173 ? 17.948 -12.451 -11.036 1.00 49.03 173 GLU A C 1
ATOM 1285 O O . GLU A 1 173 ? 18.873 -13.152 -10.616 1.00 49.03 173 GLU A O 1
ATOM 1290 N N . THR A 1 174 ? 18.200 -11.475 -11.913 1.00 51.53 174 THR A N 1
ATOM 1291 C CA . THR A 1 174 ? 19.537 -11.129 -12.401 1.00 51.53 174 THR A CA 1
ATOM 1292 C C . THR A 1 174 ? 20.072 -9.864 -11.719 1.00 51.53 174 THR A C 1
ATOM 1294 O O . THR A 1 174 ? 19.767 -8.738 -12.097 1.00 51.53 174 THR A O 1
ATOM 1297 N N . ARG A 1 175 ? 20.987 -10.033 -10.754 1.00 49.75 175 ARG A N 1
ATOM 1298 C CA . ARG A 1 175 ? 21.625 -8.939 -9.978 1.00 49.75 175 ARG A CA 1
ATOM 1299 C C . ARG A 1 175 ? 22.501 -7.952 -10.779 1.00 49.75 175 ARG A C 1
ATOM 1301 O O . ARG A 1 175 ? 23.263 -7.191 -10.185 1.00 49.75 175 ARG A O 1
ATOM 1308 N N . LYS A 1 176 ? 22.482 -7.981 -12.114 1.00 59.34 176 LYS A N 1
ATOM 1309 C CA . LYS A 1 176 ? 23.204 -7.021 -12.962 1.00 59.34 176 LYS A CA 1
ATOM 1310 C C . LYS A 1 176 ? 22.208 -6.283 -13.838 1.00 59.34 176 LYS A C 1
ATOM 1312 O O . LYS A 1 176 ? 21.657 -6.865 -14.764 1.00 59.34 176 LYS A O 1
ATOM 1317 N N . SER A 1 177 ? 22.020 -5.004 -13.540 1.00 71.44 177 SER A N 1
ATOM 1318 C CA . SER A 1 177 ? 21.204 -4.106 -14.345 1.00 71.44 177 SER A CA 1
ATOM 1319 C C . SER A 1 177 ? 21.761 -3.954 -15.762 1.00 71.44 177 SER A C 1
ATOM 1321 O O . SER A 1 177 ? 22.974 -3.988 -15.987 1.00 71.44 177 SER A O 1
ATOM 1323 N N . ASN A 1 178 ? 20.864 -3.770 -16.730 1.00 79.31 178 ASN A N 1
ATOM 1324 C CA . ASN A 1 178 ? 21.223 -3.496 -18.122 1.00 79.31 178 ASN A CA 1
ATOM 1325 C C . ASN A 1 178 ? 21.477 -2.006 -18.368 1.00 79.31 178 ASN A C 1
ATOM 1327 O O . ASN A 1 178 ? 22.134 -1.650 -19.343 1.00 79.31 178 ASN A O 1
ATOM 1331 N N . THR A 1 179 ? 20.954 -1.133 -17.504 1.00 83.62 179 THR A N 1
ATOM 1332 C CA . THR A 1 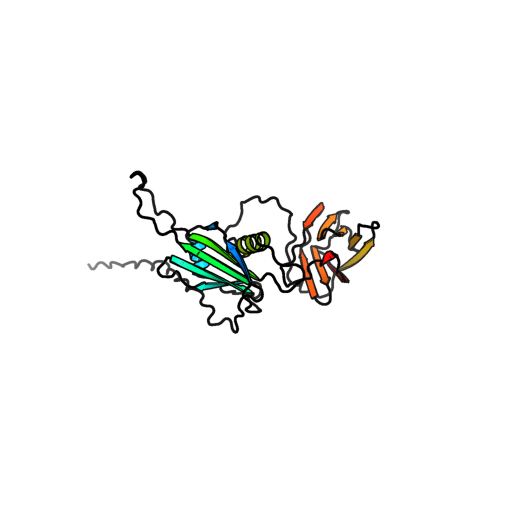179 ? 21.198 0.306 -17.575 1.00 83.62 179 THR A CA 1
ATOM 1333 C C . THR A 1 179 ? 21.254 0.938 -16.188 1.00 83.62 179 THR A C 1
ATOM 1335 O O . THR A 1 179 ? 20.606 0.486 -15.239 1.00 83.62 179 THR A O 1
ATOM 1338 N N . GLY A 1 180 ? 22.031 2.012 -16.083 1.00 87.94 180 GLY A N 1
ATOM 1339 C CA . GLY A 1 180 ? 21.987 2.934 -14.955 1.00 87.94 180 GLY A CA 1
ATOM 1340 C C . GLY A 1 180 ? 21.265 4.224 -15.326 1.00 87.94 180 GLY A C 1
ATOM 1341 O O . GLY A 1 180 ? 21.049 4.533 -16.502 1.00 87.94 180 GLY A O 1
ATOM 1342 N N . PHE A 1 181 ? 20.947 5.021 -14.316 1.00 93.00 181 PHE A N 1
ATOM 1343 C CA . PHE A 1 181 ? 20.353 6.336 -14.505 1.00 93.00 181 PHE A CA 1
ATOM 1344 C C . PHE A 1 181 ? 21.350 7.428 -14.123 1.00 93.00 181 PHE A C 1
ATOM 1346 O O . PHE A 1 181 ? 22.220 7.240 -13.274 1.00 93.00 181 PHE A O 1
ATOM 1353 N N . ARG A 1 182 ? 21.242 8.586 -14.773 1.00 92.44 182 ARG A N 1
ATOM 1354 C CA . ARG A 1 182 ? 21.974 9.798 -14.394 1.00 92.44 182 ARG A CA 1
ATOM 1355 C C . ARG A 1 182 ? 20.999 10.846 -13.881 1.00 92.44 182 ARG A C 1
ATOM 1357 O O . ARG A 1 182 ? 19.957 11.062 -14.501 1.00 92.44 182 ARG A O 1
ATOM 1364 N N . PHE A 1 183 ? 21.366 11.508 -12.794 1.00 91.25 183 PHE A N 1
ATOM 1365 C CA . PHE A 1 183 ? 20.665 12.687 -12.307 1.00 91.25 183 PHE A CA 1
ATOM 1366 C C . PHE A 1 183 ? 20.939 13.885 -13.228 1.00 91.25 183 PHE A C 1
ATOM 1368 O O . PHE A 1 183 ? 22.074 14.110 -13.652 1.00 91.25 183 PHE A O 1
ATOM 1375 N N . GLU A 1 184 ? 19.903 14.657 -13.534 1.00 88.88 184 GLU A N 1
ATOM 1376 C CA . GLU A 1 184 ? 19.971 15.915 -14.268 1.00 88.88 184 GLU A CA 1
ATOM 1377 C C . GLU A 1 184 ? 19.108 16.959 -13.559 1.00 88.88 184 GLU A C 1
ATOM 1379 O O . GLU A 1 184 ? 17.905 16.773 -13.373 1.00 88.88 184 GLU A O 1
ATOM 1384 N N . SER A 1 185 ? 19.734 18.074 -13.185 1.00 87.69 185 SER A N 1
ATOM 1385 C CA . SER A 1 185 ? 19.011 19.267 -12.753 1.00 87.69 185 SER A CA 1
ATOM 1386 C C . SER A 1 185 ? 18.510 20.001 -13.994 1.00 87.69 185 SER A C 1
ATOM 1388 O O . SER A 1 185 ? 19.311 20.346 -14.864 1.00 87.69 185 SER A O 1
ATOM 1390 N N . VAL A 1 186 ? 17.194 20.185 -14.102 1.00 82.25 186 VAL A N 1
ATOM 1391 C CA . VAL A 1 186 ? 16.561 20.883 -15.232 1.00 82.25 186 VAL A CA 1
ATOM 1392 C C . VAL A 1 186 ? 16.527 22.384 -14.950 1.00 82.25 186 VAL A C 1
ATOM 1394 O O . VAL A 1 186 ? 16.864 23.183 -15.821 1.00 82.25 186 VAL A O 1
ATOM 1397 N N . ASP A 1 187 ? 16.176 22.760 -13.719 1.00 85.88 187 ASP A N 1
ATOM 1398 C CA . ASP A 1 187 ? 16.250 24.123 -13.196 1.00 85.88 187 ASP A CA 1
ATOM 1399 C C . ASP A 1 187 ? 16.320 24.113 -11.652 1.00 85.88 187 ASP A C 1
ATOM 1401 O O . ASP A 1 187 ? 16.555 23.080 -11.030 1.00 85.88 187 ASP A O 1
ATOM 1405 N N . ASN A 1 188 ? 16.136 25.275 -11.015 1.00 75.69 188 ASN A N 1
ATOM 1406 C CA . ASN A 1 188 ? 16.230 25.422 -9.558 1.00 75.69 188 ASN A CA 1
ATOM 1407 C C . ASN A 1 188 ? 15.154 24.650 -8.767 1.00 75.69 188 ASN A C 1
ATOM 1409 O O . ASN A 1 188 ? 15.309 24.487 -7.558 1.00 75.69 188 ASN A O 1
ATOM 1413 N N . ALA A 1 189 ? 14.063 24.228 -9.410 1.00 78.31 189 ALA A N 1
ATOM 1414 C CA . ALA A 1 189 ? 12.933 23.539 -8.790 1.00 78.31 189 ALA A CA 1
ATOM 1415 C C . ALA A 1 189 ? 12.666 22.144 -9.385 1.00 78.31 189 ALA A C 1
ATOM 1417 O O . ALA A 1 189 ? 12.009 21.328 -8.740 1.00 78.31 189 ALA A O 1
ATOM 1418 N N . ASN A 1 190 ? 13.173 21.855 -10.586 1.00 83.50 190 ASN A N 1
ATOM 1419 C CA . ASN A 1 190 ? 12.882 20.637 -11.333 1.00 83.50 190 ASN A CA 1
ATOM 1420 C C . ASN A 1 190 ? 14.142 19.799 -11.560 1.00 83.50 190 ASN A C 1
ATOM 1422 O O . ASN A 1 190 ? 15.180 20.292 -12.011 1.00 83.50 190 ASN A O 1
ATOM 1426 N N . TRP A 1 191 ? 14.027 18.495 -11.324 1.00 89.06 191 TRP A N 1
ATOM 1427 C CA . TRP A 1 191 ? 15.093 17.530 -11.565 1.00 89.06 191 TRP A CA 1
ATOM 1428 C C . TRP A 1 191 ? 14.528 16.258 -12.187 1.00 89.06 191 TRP A C 1
ATOM 1430 O O . TRP A 1 191 ? 13.350 15.932 -12.045 1.00 89.06 191 TRP A O 1
ATOM 1440 N N . LYS A 1 192 ? 15.377 15.503 -12.881 1.00 91.38 192 LYS A N 1
ATOM 1441 C CA . LYS A 1 192 ? 15.017 14.166 -13.353 1.00 91.38 192 LYS A CA 1
ATOM 1442 C C . LYS A 1 192 ? 16.194 13.206 -13.289 1.00 91.38 192 LYS A C 1
ATOM 1444 O O . LYS A 1 192 ? 17.335 13.576 -13.554 1.00 91.38 192 LYS A O 1
ATOM 1449 N N . TRP A 1 193 ? 15.903 11.945 -13.021 1.00 92.62 193 TRP A N 1
ATOM 1450 C CA . TRP A 1 193 ? 16.781 10.837 -13.364 1.00 92.62 193 TRP A CA 1
ATOM 1451 C C . TRP A 1 193 ? 16.434 10.351 -14.761 1.00 92.62 193 TRP A C 1
ATOM 1453 O O . TRP A 1 193 ? 15.258 10.246 -15.094 1.00 92.62 193 TRP A O 1
ATOM 1463 N N . GLN A 1 194 ? 17.436 10.050 -15.580 1.00 92.19 194 GLN A N 1
ATOM 1464 C CA . GLN A 1 194 ? 17.229 9.548 -16.941 1.00 92.19 194 GLN A CA 1
ATOM 1465 C C . GLN A 1 194 ? 18.120 8.342 -17.227 1.00 92.19 194 GLN A C 1
ATOM 1467 O O . GLN A 1 194 ? 19.296 8.334 -16.846 1.00 92.19 194 GLN A O 1
ATOM 1472 N N . SER A 1 195 ? 17.571 7.346 -17.917 1.00 91.06 195 SER A N 1
ATOM 1473 C CA . SER A 1 195 ? 18.320 6.175 -18.380 1.00 91.06 195 SER A CA 1
ATOM 1474 C C . SER A 1 195 ? 19.499 6.601 -19.258 1.00 91.06 195 SER A C 1
ATOM 1476 O O . SER A 1 195 ? 19.346 7.462 -20.129 1.00 91.06 195 SER A O 1
ATOM 1478 N N . ARG A 1 196 ? 20.676 6.008 -19.044 1.00 88.44 196 ARG A N 1
ATOM 1479 C CA . ARG A 1 196 ? 21.912 6.424 -19.726 1.00 88.44 196 ARG A CA 1
ATOM 1480 C C . ARG A 1 196 ? 22.128 5.779 -21.088 1.00 88.44 196 ARG A C 1
ATOM 1482 O O . ARG A 1 196 ? 22.596 6.456 -21.998 1.00 88.44 196 ARG A O 1
ATOM 1489 N N . ASP A 1 197 ? 21.818 4.492 -21.201 1.00 84.62 197 ASP A N 1
ATOM 1490 C CA . ASP A 1 197 ? 22.338 3.639 -22.279 1.00 84.62 197 ASP A CA 1
ATOM 1491 C C . ASP A 1 197 ? 21.230 3.108 -23.206 1.00 84.62 197 ASP A C 1
ATOM 1493 O O . ASP A 1 197 ? 21.436 2.149 -23.947 1.00 84.62 197 ASP A O 1
ATOM 1497 N N . LEU A 1 198 ? 20.041 3.723 -23.163 1.00 83.56 198 LEU A N 1
ATOM 1498 C CA . LEU A 1 198 ? 18.842 3.256 -23.862 1.00 83.56 198 LEU A CA 1
ATOM 1499 C C . LEU A 1 198 ? 18.352 4.232 -24.929 1.00 83.56 198 LEU A C 1
ATOM 1501 O O . LEU A 1 198 ? 18.521 5.445 -24.820 1.00 83.56 198 LEU A O 1
ATOM 1505 N N . GLN A 1 199 ? 17.725 3.677 -25.970 1.00 79.69 199 GLN A N 1
ATOM 1506 C CA . GLN A 1 199 ? 17.164 4.458 -27.075 1.00 79.69 199 GLN A CA 1
ATOM 1507 C C . GLN A 1 199 ? 15.832 5.111 -26.707 1.00 79.69 199 GLN A C 1
ATOM 1509 O O . GLN A 1 199 ? 15.548 6.219 -27.162 1.00 79.69 199 GLN A O 1
ATOM 1514 N N . VAL A 1 200 ? 15.010 4.416 -25.921 1.00 82.38 200 VAL A N 1
ATOM 1515 C CA . VAL A 1 200 ? 13.836 4.998 -25.273 1.00 82.38 200 VAL A CA 1
ATOM 1516 C C . VAL A 1 200 ? 14.275 5.491 -23.904 1.00 82.38 200 VAL A C 1
ATOM 1518 O O . VAL A 1 200 ? 14.874 4.746 -23.129 1.00 82.38 200 VAL A O 1
ATOM 1521 N N . VAL A 1 201 ? 13.994 6.758 -23.622 1.00 86.50 201 VAL A N 1
ATOM 1522 C CA . VAL A 1 201 ? 14.423 7.419 -22.397 1.00 86.50 201 VAL A CA 1
ATOM 1523 C C . VAL A 1 201 ? 13.374 7.178 -21.321 1.00 86.50 201 VAL A C 1
ATOM 1525 O O . VAL A 1 201 ? 12.264 7.710 -21.384 1.00 86.50 201 VAL A O 1
ATOM 1528 N N . THR A 1 202 ? 13.744 6.391 -20.317 1.00 90.62 202 THR A N 1
ATOM 1529 C CA . THR A 1 202 ? 12.975 6.275 -19.077 1.00 90.62 202 THR A CA 1
ATOM 1530 C C . THR A 1 202 ? 13.415 7.398 -18.145 1.00 90.62 202 THR A C 1
ATOM 1532 O O . THR A 1 202 ? 14.613 7.561 -17.892 1.00 90.62 202 THR A O 1
ATOM 1535 N N . THR A 1 203 ? 12.465 8.182 -17.639 1.00 91.94 203 THR A N 1
ATOM 1536 C CA . THR A 1 203 ? 12.725 9.282 -16.706 1.00 91.94 203 THR A CA 1
ATOM 1537 C C . THR A 1 203 ? 11.913 9.152 -15.430 1.00 91.94 203 THR A C 1
ATOM 1539 O O . THR A 1 203 ? 10.733 8.836 -15.515 1.00 91.94 203 THR A O 1
ATOM 1542 N N . LEU A 1 204 ? 12.520 9.485 -14.291 1.00 91.69 204 LEU A N 1
ATOM 1543 C CA . LEU A 1 204 ? 11.841 9.700 -13.010 1.00 91.69 204 LEU A CA 1
ATOM 1544 C C . LEU A 1 204 ? 12.026 11.157 -12.580 1.00 91.69 204 LEU A C 1
ATOM 1546 O O . LEU A 1 204 ? 13.154 11.647 -12.598 1.00 91.69 204 LEU A O 1
ATOM 1550 N N . ASN A 1 205 ? 10.951 11.850 -12.213 1.00 88.38 205 ASN A N 1
ATOM 1551 C CA . ASN A 1 205 ? 10.969 13.281 -11.889 1.00 88.38 205 ASN A CA 1
ATOM 1552 C C . ASN A 1 205 ? 10.598 13.573 -10.421 1.00 88.38 205 ASN A C 1
ATOM 1554 O O . ASN A 1 205 ? 10.286 12.667 -9.645 1.00 88.38 205 ASN A O 1
ATOM 1558 N N . GLN A 1 206 ? 10.582 14.860 -10.064 1.00 82.50 206 GLN A N 1
ATOM 1559 C CA . GLN A 1 206 ? 10.216 15.339 -8.727 1.00 82.50 206 GLN A CA 1
ATOM 1560 C C . GLN A 1 206 ? 8.783 15.017 -8.275 1.00 82.50 206 GLN A C 1
ATOM 1562 O O . GLN A 1 206 ? 8.503 15.102 -7.084 1.00 82.50 206 GLN A O 1
ATOM 1567 N N . ASN A 1 207 ? 7.896 14.635 -9.195 1.00 80.88 207 ASN A N 1
ATOM 1568 C CA . ASN A 1 207 ? 6.518 14.245 -8.895 1.00 80.88 207 ASN A CA 1
ATOM 1569 C C . ASN A 1 207 ? 6.377 12.729 -8.681 1.00 80.88 207 ASN A C 1
ATOM 1571 O O . ASN A 1 207 ? 5.261 12.228 -8.662 1.00 80.88 207 ASN A O 1
ATOM 1575 N N . CYS A 1 208 ? 7.487 11.990 -8.572 1.00 82.81 208 CYS A N 1
ATOM 1576 C CA . CYS A 1 208 ? 7.485 10.530 -8.483 1.00 82.81 208 CYS A CA 1
ATOM 1577 C C . CYS A 1 208 ? 6.848 9.823 -9.689 1.00 82.81 208 CYS A C 1
ATOM 1579 O O . CYS A 1 208 ? 6.272 8.747 -9.558 1.00 82.81 208 CYS A O 1
ATOM 1581 N N . GLN A 1 209 ? 6.994 10.406 -10.879 1.00 88.75 209 GLN A N 1
ATOM 1582 C CA . GLN A 1 209 ? 6.442 9.851 -12.112 1.00 88.75 209 GLN A CA 1
ATOM 1583 C C . GLN A 1 209 ? 7.508 9.171 -12.950 1.00 88.75 209 GLN A C 1
ATOM 1585 O O . GLN A 1 209 ? 8.494 9.814 -13.328 1.00 88.75 209 GLN A O 1
ATOM 1590 N N . ILE A 1 210 ? 7.275 7.906 -13.308 1.00 89.19 210 ILE A N 1
ATOM 1591 C CA . ILE A 1 210 ? 8.024 7.257 -14.380 1.00 89.19 210 ILE A CA 1
ATOM 1592 C C . ILE A 1 210 ? 7.371 7.648 -15.696 1.00 89.19 210 ILE A C 1
ATOM 1594 O O . ILE A 1 210 ? 6.214 7.336 -15.951 1.00 89.19 210 ILE A O 1
ATOM 1598 N N . HIS A 1 211 ? 8.135 8.289 -16.565 1.00 90.06 211 HIS A N 1
ATOM 1599 C CA . HIS A 1 211 ? 7.737 8.547 -17.939 1.00 90.06 211 HIS A CA 1
ATOM 1600 C C . HIS A 1 211 ? 8.670 7.808 -18.888 1.00 90.06 211 HIS A C 1
ATOM 1602 O O . HIS A 1 211 ? 9.889 7.805 -18.704 1.00 90.06 211 HIS A O 1
ATOM 1608 N N . GLN A 1 212 ? 8.099 7.199 -19.921 1.00 87.50 212 GLN A N 1
ATOM 1609 C CA . GLN A 1 212 ? 8.855 6.430 -20.893 1.00 87.50 212 GLN A CA 1
ATOM 1610 C C . GLN A 1 212 ? 8.677 7.040 -22.280 1.00 87.50 212 GLN A C 1
ATOM 1612 O O . GLN A 1 212 ? 7.632 6.886 -22.903 1.00 87.50 212 GLN A O 1
ATOM 1617 N N . GLY A 1 213 ? 9.684 7.753 -22.785 1.00 82.38 213 GLY A N 1
ATOM 1618 C CA . GLY A 1 213 ? 9.532 8.551 -24.003 1.00 82.38 213 GLY A CA 1
ATOM 1619 C C . GLY A 1 213 ? 10.779 8.639 -24.874 1.00 82.38 213 GLY A C 1
ATOM 1620 O O . GLY A 1 213 ? 11.902 8.429 -24.431 1.00 82.38 213 GLY A O 1
ATOM 1621 N N . GLY A 1 214 ? 10.570 8.986 -26.144 1.00 67.50 214 GLY A N 1
ATOM 1622 C CA . GLY A 1 214 ? 11.642 9.149 -27.131 1.00 67.50 214 GLY A CA 1
ATOM 1623 C C . GLY A 1 214 ? 12.034 7.858 -27.861 1.00 67.50 214 GLY A C 1
ATOM 1624 O O . GLY A 1 214 ? 11.762 6.751 -27.407 1.00 67.50 214 GLY A O 1
ATOM 1625 N N . GLY A 1 215 ? 12.656 8.013 -29.034 1.00 67.38 215 GLY A N 1
ATOM 1626 C CA . GLY A 1 215 ? 13.298 6.927 -29.786 1.00 67.38 215 GLY A CA 1
ATOM 1627 C C . GLY A 1 215 ? 12.379 5.821 -30.329 1.00 67.38 215 GLY A C 1
ATOM 1628 O O . GLY A 1 215 ? 11.153 5.935 -30.347 1.00 67.38 215 GLY A O 1
ATOM 1629 N N . GLY A 1 216 ? 12.986 4.740 -30.830 1.00 70.00 216 GLY A N 1
ATOM 1630 C CA . GLY A 1 216 ? 12.316 3.605 -31.485 1.00 70.00 216 GLY A CA 1
ATOM 1631 C C . GLY A 1 216 ? 12.856 2.228 -31.087 1.00 70.00 216 GLY A C 1
ATOM 1632 O O . GLY A 1 216 ? 12.669 1.284 -31.844 1.00 70.00 216 GLY A O 1
ATOM 1633 N N . GLY A 1 217 ? 13.533 2.121 -29.942 1.00 77.12 217 GLY A N 1
ATOM 1634 C CA . GLY A 1 217 ? 14.237 0.904 -29.532 1.00 77.12 217 GLY A CA 1
ATOM 1635 C C . GLY A 1 217 ? 13.866 0.410 -28.140 1.00 77.12 217 GLY A C 1
ATOM 1636 O O . GLY A 1 217 ? 12.748 0.609 -27.673 1.00 77.12 217 GLY A O 1
ATOM 1637 N N . ALA A 1 218 ? 14.826 -0.248 -27.496 1.00 79.44 218 ALA A N 1
ATOM 1638 C CA . ALA A 1 218 ? 14.639 -0.844 -26.183 1.00 79.44 218 ALA A CA 1
ATOM 1639 C C . ALA A 1 218 ? 14.522 0.217 -25.072 1.00 79.44 218 ALA A C 1
ATOM 1641 O O . ALA A 1 218 ? 15.082 1.317 -25.179 1.00 79.44 218 ALA A O 1
ATOM 1642 N N . PHE A 1 219 ? 13.795 -0.138 -24.015 1.00 81.38 219 PHE A N 1
ATOM 1643 C CA . PHE A 1 219 ? 13.505 0.687 -22.844 1.00 81.38 219 PHE A CA 1
ATOM 1644 C C . PHE A 1 219 ? 13.780 -0.100 -21.563 1.00 81.38 219 PHE A C 1
ATOM 1646 O O . PHE A 1 219 ? 13.834 -1.328 -21.593 1.00 81.38 219 PHE A O 1
ATOM 1653 N N . ALA A 1 220 ? 13.956 0.599 -20.441 1.00 85.69 220 ALA A N 1
ATOM 1654 C CA . ALA A 1 220 ? 14.040 -0.068 -19.151 1.00 85.69 220 ALA A CA 1
ATOM 1655 C C . ALA A 1 220 ? 12.627 -0.523 -18.809 1.00 85.69 220 ALA A C 1
ATOM 1657 O O . ALA A 1 220 ? 11.795 0.353 -18.647 1.00 85.69 220 ALA A O 1
ATOM 1658 N N . ALA A 1 221 ? 12.369 -1.829 -18.768 1.00 84.31 221 ALA A N 1
ATOM 1659 C CA . ALA A 1 221 ? 11.066 -2.426 -18.472 1.00 84.31 221 ALA A CA 1
ATOM 1660 C C . ALA A 1 221 ? 10.787 -2.518 -16.970 1.00 84.31 221 ALA A C 1
ATOM 1662 O O . ALA A 1 221 ? 9.638 -2.483 -16.539 1.00 84.31 221 ALA A O 1
ATOM 1663 N N . THR A 1 222 ? 11.856 -2.599 -16.182 1.00 87.31 222 THR A N 1
ATOM 1664 C CA . THR A 1 222 ? 11.807 -2.549 -14.725 1.00 87.31 222 THR A CA 1
ATOM 1665 C C . THR A 1 222 ? 12.898 -1.610 -14.246 1.00 87.31 222 THR A C 1
ATOM 1667 O O . THR A 1 222 ? 14.033 -1.685 -14.730 1.00 87.31 222 THR A O 1
ATOM 1670 N N . ILE A 1 223 ? 12.581 -0.750 -13.283 1.00 88.56 223 ILE A N 1
ATOM 1671 C CA . ILE A 1 223 ? 13.570 0.055 -12.563 1.00 88.56 223 ILE A CA 1
ATOM 1672 C C . ILE A 1 223 ? 13.506 -0.260 -11.075 1.00 88.56 223 ILE A C 1
ATOM 1674 O O . ILE A 1 223 ? 12.426 -0.515 -10.554 1.00 88.56 223 ILE A O 1
ATOM 1678 N N . CYS A 1 224 ? 14.641 -0.201 -10.391 1.00 86.69 224 CYS A N 1
ATOM 1679 C CA . CYS A 1 224 ? 14.702 -0.192 -8.937 1.00 86.69 224 CYS A CA 1
ATOM 1680 C C . CYS A 1 224 ? 15.306 1.119 -8.451 1.00 86.69 224 CYS A C 1
ATOM 1682 O O . CYS A 1 224 ? 16.226 1.662 -9.069 1.00 86.69 224 CYS A O 1
ATOM 1684 N N . ILE A 1 225 ? 14.778 1.603 -7.335 1.00 87.44 225 ILE A N 1
ATOM 1685 C CA . ILE A 1 225 ? 15.168 2.850 -6.686 1.00 87.44 225 ILE A CA 1
ATOM 1686 C C . ILE A 1 225 ? 15.739 2.486 -5.323 1.00 87.44 225 ILE A C 1
ATOM 1688 O O . ILE A 1 225 ? 15.064 1.825 -4.538 1.00 87.44 225 ILE A O 1
ATOM 1692 N N . ASP A 1 226 ? 16.966 2.926 -5.060 1.00 84.19 226 ASP A N 1
ATOM 1693 C CA . ASP A 1 226 ? 17.635 2.791 -3.764 1.00 84.19 226 ASP A CA 1
ATOM 1694 C C . ASP A 1 226 ? 17.474 4.067 -2.941 1.00 84.19 226 ASP A C 1
ATOM 1696 O O . ASP A 1 226 ? 17.749 5.184 -3.405 1.00 84.19 226 ASP A O 1
ATOM 1700 N N . PHE A 1 227 ? 17.032 3.868 -1.708 1.00 80.06 227 PHE A N 1
ATOM 1701 C CA . PHE A 1 227 ? 16.800 4.868 -0.687 1.00 80.06 227 PHE A CA 1
ATOM 1702 C C . PHE A 1 227 ? 17.402 4.369 0.634 1.00 80.06 227 PHE A C 1
ATOM 1704 O O . PHE A 1 227 ? 16.924 3.422 1.251 1.00 80.06 227 PHE A O 1
ATOM 1711 N N . ASP A 1 228 ? 18.474 5.034 1.071 1.00 65.81 228 ASP A N 1
ATOM 1712 C CA . ASP A 1 228 ? 19.109 4.844 2.383 1.00 65.81 228 ASP A CA 1
ATOM 1713 C C . ASP A 1 228 ? 19.301 3.371 2.818 1.00 65.81 228 ASP A C 1
ATOM 1715 O O . ASP A 1 228 ? 19.059 3.004 3.967 1.00 65.81 228 ASP A O 1
ATOM 1719 N N . GLY A 1 229 ? 19.794 2.522 1.907 1.00 60.41 229 GLY A N 1
ATOM 1720 C CA . GLY A 1 229 ? 20.140 1.127 2.207 1.00 60.41 229 GLY A CA 1
ATOM 1721 C C . GLY A 1 229 ? 18.987 0.133 2.056 1.00 60.41 229 GLY A C 1
ATOM 1722 O O . GLY A 1 229 ? 19.174 -1.047 2.354 1.00 60.41 229 GLY A O 1
ATOM 1723 N N . ASN A 1 230 ? 17.833 0.586 1.567 1.00 70.69 230 ASN A N 1
ATOM 1724 C CA . ASN A 1 230 ? 16.726 -0.246 1.115 1.00 70.69 230 ASN A CA 1
ATOM 1725 C C . ASN A 1 230 ? 16.384 0.098 -0.347 1.00 70.69 230 ASN A C 1
ATOM 1727 O O . ASN A 1 230 ? 16.706 1.182 -0.831 1.00 70.69 230 ASN A O 1
ATOM 1731 N N . TYR A 1 231 ? 15.769 -0.827 -1.079 1.00 79.19 231 TYR A N 1
ATOM 1732 C CA . TYR A 1 231 ? 15.361 -0.584 -2.458 1.00 79.19 231 TYR A CA 1
ATOM 1733 C C . TYR A 1 231 ? 14.027 -1.252 -2.765 1.00 79.19 231 TYR A C 1
ATOM 1735 O O . TYR A 1 231 ? 13.661 -2.263 -2.172 1.00 79.19 231 TYR A O 1
ATOM 1743 N N . ALA A 1 232 ? 13.321 -0.694 -3.738 1.00 79.69 232 ALA A N 1
ATOM 1744 C CA . ALA A 1 232 ? 12.113 -1.284 -4.295 1.00 79.69 232 ALA A CA 1
ATOM 1745 C C . ALA A 1 232 ? 12.093 -1.082 -5.811 1.00 79.69 232 ALA A C 1
ATOM 1747 O O . ALA A 1 232 ? 12.840 -0.254 -6.343 1.00 79.69 232 ALA A O 1
ATOM 1748 N N . CYS A 1 233 ? 11.289 -1.883 -6.507 1.00 84.12 233 CYS A N 1
ATOM 1749 C CA . CYS A 1 233 ? 11.301 -1.969 -7.962 1.00 84.12 233 CYS A CA 1
ATOM 1750 C C . CYS A 1 233 ? 9.906 -1.789 -8.551 1.00 84.12 233 CYS A C 1
ATOM 1752 O O . CYS A 1 233 ? 8.917 -2.199 -7.951 1.00 84.12 233 CYS A O 1
ATOM 1754 N N . TRP A 1 234 ? 9.828 -1.218 -9.751 1.00 86.81 234 TRP A N 1
ATOM 1755 C CA . TRP A 1 234 ? 8.585 -0.996 -10.485 1.00 86.81 234 TRP A CA 1
ATOM 1756 C C . TRP A 1 234 ? 8.741 -1.376 -11.946 1.00 86.81 234 TRP A C 1
ATOM 1758 O O . TRP A 1 234 ? 9.774 -1.112 -12.568 1.00 86.81 234 TRP A O 1
ATOM 1768 N N . VAL A 1 235 ? 7.676 -1.955 -12.487 1.00 85.00 235 VAL A N 1
ATOM 1769 C CA . VAL A 1 235 ? 7.469 -2.099 -13.923 1.00 85.00 235 VAL A CA 1
ATOM 1770 C C . VAL A 1 235 ? 7.219 -0.709 -14.495 1.00 85.00 235 VAL A C 1
ATOM 1772 O O . VAL A 1 235 ? 6.401 0.057 -13.980 1.00 85.00 235 VAL A O 1
ATOM 1775 N N . THR A 1 236 ? 7.950 -0.365 -15.544 1.00 86.25 236 THR A N 1
ATOM 1776 C CA . THR A 1 236 ? 7.800 0.921 -16.218 1.00 86.25 236 THR A CA 1
ATOM 1777 C C . THR A 1 236 ? 6.568 0.915 -17.127 1.00 86.25 236 THR A C 1
ATOM 1779 O O . THR A 1 236 ? 6.131 -0.145 -17.588 1.00 86.25 236 THR A O 1
ATOM 1782 N N . PRO A 1 237 ? 5.978 2.090 -17.406 1.00 85.19 237 PRO A N 1
ATOM 1783 C CA . PRO A 1 237 ? 4.804 2.163 -18.262 1.00 85.19 237 PRO A CA 1
ATOM 1784 C C . PRO A 1 237 ? 5.208 1.908 -19.721 1.00 85.19 237 PRO A C 1
ATOM 1786 O O . PRO A 1 237 ? 6.388 1.956 -20.067 1.00 85.19 237 PRO A O 1
ATOM 1789 N N . ALA A 1 238 ? 4.258 1.653 -20.624 1.00 82.44 238 ALA A N 1
ATOM 1790 C CA . ALA A 1 238 ? 4.625 1.429 -22.020 1.00 82.44 238 ALA A CA 1
ATOM 1791 C C . ALA A 1 238 ? 5.193 2.705 -22.673 1.00 82.44 238 ALA A C 1
ATOM 1793 O O . ALA A 1 238 ? 5.172 3.812 -22.131 1.00 82.44 238 ALA A O 1
ATOM 1794 N N . LYS A 1 239 ? 5.711 2.566 -23.895 1.00 81.50 239 LYS A N 1
ATOM 1795 C CA . LYS A 1 239 ? 6.243 3.702 -24.654 1.00 81.50 239 LYS A CA 1
ATOM 1796 C C . LYS A 1 239 ? 5.196 4.819 -24.804 1.00 81.50 239 LYS A C 1
ATOM 1798 O O . LYS A 1 239 ? 4.080 4.570 -25.252 1.00 81.50 239 LYS A O 1
ATOM 1803 N N . ASN A 1 240 ? 5.624 6.053 -24.547 1.00 80.38 240 ASN A N 1
ATOM 1804 C CA . ASN A 1 240 ? 4.832 7.286 -24.520 1.00 80.38 240 ASN A CA 1
ATOM 1805 C C . ASN A 1 240 ? 3.751 7.319 -23.429 1.00 80.38 240 ASN A C 1
ATOM 1807 O O . ASN A 1 240 ? 2.763 8.038 -23.574 1.00 80.38 240 ASN A O 1
ATOM 1811 N N . GLN A 1 241 ? 3.927 6.548 -22.358 1.00 82.56 241 GLN A N 1
ATOM 1812 C CA . GLN A 1 241 ? 3.060 6.583 -21.188 1.00 82.56 241 GLN A CA 1
ATOM 1813 C C . GLN A 1 241 ? 3.813 7.099 -19.958 1.00 82.56 241 GLN A C 1
ATOM 1815 O O . GLN A 1 241 ? 5.049 7.167 -19.920 1.00 82.56 241 GLN A O 1
ATOM 1820 N N . VAL A 1 242 ? 3.027 7.487 -18.960 1.00 85.69 242 VAL A N 1
ATOM 1821 C CA . VAL A 1 242 ? 3.472 7.912 -17.637 1.00 85.69 242 VAL A CA 1
ATOM 1822 C C . VAL A 1 242 ? 2.754 7.061 -16.599 1.00 85.69 242 VAL A C 1
ATOM 1824 O O . VAL A 1 242 ? 1.606 6.684 -16.822 1.00 85.69 242 VAL A O 1
ATOM 1827 N N . CYS A 1 243 ? 3.424 6.762 -15.494 1.00 79.50 243 CYS A N 1
ATOM 1828 C CA . CYS A 1 243 ? 2.781 6.194 -14.324 1.00 79.50 243 CYS A CA 1
ATOM 1829 C C . CYS A 1 243 ? 3.320 6.813 -13.032 1.00 79.50 243 CYS A C 1
ATOM 1831 O O . CYS A 1 243 ? 4.477 7.247 -12.979 1.00 79.50 243 CYS A O 1
ATOM 1833 N N . ASP A 1 244 ? 2.475 6.857 -12.007 1.00 79.94 244 ASP A N 1
ATOM 1834 C CA . ASP A 1 244 ? 2.829 7.346 -10.674 1.00 79.94 244 ASP A CA 1
ATOM 1835 C C . ASP A 1 244 ? 3.401 6.200 -9.828 1.00 79.94 244 ASP A C 1
ATOM 1837 O O . ASP A 1 244 ? 2.853 5.094 -9.790 1.00 79.94 244 ASP A O 1
ATOM 1841 N N . LEU A 1 245 ? 4.509 6.454 -9.131 1.00 77.56 245 LEU A N 1
ATOM 1842 C CA . LEU A 1 245 ? 5.047 5.514 -8.154 1.00 77.56 245 LEU A CA 1
ATOM 1843 C C . LEU A 1 245 ? 4.198 5.532 -6.886 1.00 77.56 245 LEU A C 1
ATOM 1845 O O . LEU A 1 245 ? 4.046 6.573 -6.248 1.00 77.56 245 LEU A O 1
ATOM 1849 N N . VAL A 1 246 ? 3.720 4.358 -6.484 1.00 69.00 246 VAL A N 1
ATOM 1850 C CA . VAL A 1 246 ? 3.116 4.147 -5.167 1.00 69.00 246 VAL A CA 1
ATOM 1851 C C . VAL A 1 246 ? 4.090 3.347 -4.323 1.00 69.00 246 VAL A C 1
ATOM 1853 O O . VAL A 1 246 ? 4.584 2.298 -4.744 1.00 69.00 246 VAL A O 1
ATOM 1856 N N . PHE A 1 247 ? 4.361 3.868 -3.133 1.00 64.38 247 PHE A N 1
ATOM 1857 C CA . PHE A 1 247 ? 5.136 3.201 -2.102 1.00 64.38 247 PHE A CA 1
ATOM 1858 C C . PHE A 1 247 ? 4.153 2.788 -1.010 1.00 64.38 247 PHE A C 1
ATOM 1860 O O . PHE A 1 247 ? 3.452 3.640 -0.466 1.00 64.38 247 PHE A O 1
ATOM 1867 N N . GLU A 1 248 ? 4.062 1.493 -0.709 1.00 52.28 248 GLU A N 1
ATOM 1868 C CA . GLU A 1 248 ? 3.313 1.054 0.468 1.00 52.28 248 GLU A CA 1
ATOM 1869 C C . GLU A 1 248 ? 4.047 1.553 1.722 1.00 52.28 248 GLU A C 1
ATOM 1871 O O . GLU A 1 248 ? 5.278 1.480 1.822 1.00 52.28 248 GLU A O 1
ATOM 1876 N N . GLN A 1 249 ? 3.298 2.098 2.679 1.00 42.28 249 GLN A N 1
ATOM 1877 C CA . GLN A 1 249 ? 3.871 2.587 3.927 1.00 42.28 249 GLN A CA 1
ATOM 1878 C C . GLN A 1 249 ? 4.615 1.452 4.647 1.00 42.28 249 GLN A C 1
ATOM 1880 O O . GLN A 1 249 ? 4.144 0.317 4.693 1.00 42.28 249 GLN A O 1
ATOM 1885 N N . ASN A 1 250 ? 5.795 1.785 5.180 1.00 47.59 250 ASN A N 1
ATOM 1886 C CA . ASN A 1 250 ? 6.839 0.905 5.737 1.00 47.59 250 ASN A CA 1
ATOM 1887 C C . ASN A 1 250 ? 7.832 0.270 4.747 1.00 47.59 250 ASN A C 1
ATOM 1889 O O . ASN A 1 250 ? 8.816 -0.312 5.206 1.00 47.59 250 ASN A O 1
ATOM 1893 N N . GLU A 1 251 ? 7.676 0.431 3.428 1.00 47.00 251 GLU A N 1
ATOM 1894 C CA . GLU A 1 251 ? 8.705 -0.002 2.465 1.00 47.00 251 GLU A CA 1
ATOM 1895 C C . GLU A 1 251 ? 9.666 1.121 2.056 1.00 47.00 251 GLU A C 1
ATOM 1897 O O . GLU A 1 251 ? 10.766 0.809 1.610 1.00 47.00 251 GLU A O 1
ATOM 1902 N N . ALA A 1 252 ? 9.321 2.403 2.259 1.00 46.72 252 ALA A N 1
ATOM 1903 C CA . ALA A 1 252 ? 10.197 3.533 1.933 1.00 46.72 252 ALA A CA 1
ATOM 1904 C C . ALA A 1 252 ? 9.861 4.838 2.708 1.00 46.72 252 ALA A C 1
ATOM 1906 O O . ALA A 1 252 ? 8.752 4.969 3.230 1.00 46.72 252 ALA A O 1
ATOM 1907 N N . PRO A 1 253 ? 10.792 5.816 2.808 1.00 50.03 253 PRO A N 1
ATOM 1908 C CA . PRO A 1 253 ? 10.537 7.120 3.431 1.00 50.03 253 PRO A CA 1
ATOM 1909 C C . PRO A 1 253 ? 9.406 7.900 2.745 1.00 50.03 253 PRO A C 1
ATOM 1911 O O . PRO A 1 253 ? 9.225 7.807 1.539 1.00 50.03 253 PRO A O 1
ATOM 1914 N N . ILE A 1 254 ? 8.736 8.779 3.494 1.00 48.59 254 ILE A N 1
ATOM 1915 C CA . ILE A 1 254 ? 7.641 9.689 3.073 1.00 48.59 254 ILE A CA 1
ATOM 1916 C C . ILE A 1 254 ? 7.980 10.629 1.889 1.00 48.59 254 ILE A C 1
ATOM 1918 O O . ILE A 1 254 ? 7.144 11.394 1.417 1.00 48.59 254 ILE A O 1
ATOM 1922 N N . ASP A 1 255 ? 9.201 10.567 1.365 1.00 61.00 255 ASP A N 1
ATOM 1923 C CA . ASP A 1 255 ? 9.656 11.390 0.253 1.00 61.00 255 ASP A CA 1
ATOM 1924 C C . ASP A 1 255 ? 10.750 10.680 -0.559 1.00 61.00 255 ASP A C 1
ATOM 1926 O O . ASP A 1 255 ? 11.837 11.218 -0.781 1.00 61.00 255 ASP A O 1
ATOM 1930 N N . VAL A 1 256 ? 10.492 9.430 -0.967 1.00 65.62 256 VAL A N 1
ATOM 1931 C CA . VAL A 1 256 ? 11.485 8.568 -1.641 1.00 65.62 256 VAL A CA 1
ATOM 1932 C C . VAL A 1 256 ? 12.161 9.269 -2.804 1.00 65.62 256 VAL A C 1
ATOM 1934 O O . VAL A 1 256 ? 13.375 9.180 -2.972 1.00 65.62 256 VAL A O 1
ATOM 1937 N N . CYS A 1 257 ? 11.383 10.018 -3.584 1.00 73.62 257 CYS A N 1
ATOM 1938 C CA . CYS A 1 257 ? 11.888 10.724 -4.749 1.00 73.62 257 CYS A CA 1
ATOM 1939 C C . CYS A 1 257 ? 12.856 11.856 -4.384 1.00 73.62 257 CYS A C 1
ATOM 1941 O O . CYS A 1 257 ? 13.741 12.168 -5.177 1.00 73.62 257 CYS A O 1
ATOM 1943 N N . LYS A 1 258 ? 12.774 12.426 -3.176 1.00 70.06 258 LYS A N 1
ATOM 1944 C CA . LYS A 1 258 ? 13.760 13.391 -2.665 1.00 70.06 258 LYS A CA 1
ATOM 1945 C C . LYS A 1 258 ? 14.956 12.737 -1.969 1.00 70.06 258 LYS A C 1
ATOM 1947 O O . LYS A 1 258 ? 15.964 13.414 -1.775 1.00 70.06 258 LYS A O 1
ATOM 1952 N N . SER A 1 259 ? 14.888 11.447 -1.636 1.00 74.25 259 SER A N 1
ATOM 1953 C CA . SER A 1 259 ? 15.968 10.693 -0.981 1.00 74.25 259 SER A CA 1
ATOM 1954 C C . SER A 1 259 ? 16.639 9.642 -1.877 1.00 74.25 259 SER A C 1
ATOM 1956 O O . SER A 1 259 ? 17.384 8.800 -1.373 1.00 74.25 259 SER A O 1
ATOM 1958 N N . ILE A 1 260 ? 16.415 9.686 -3.196 1.00 84.62 260 ILE A N 1
ATOM 1959 C CA . ILE A 1 260 ? 17.007 8.741 -4.154 1.00 84.62 260 ILE A CA 1
ATOM 1960 C C . ILE A 1 260 ? 18.536 8.810 -4.090 1.00 84.62 260 ILE A C 1
ATOM 1962 O O . ILE A 1 260 ? 19.141 9.836 -4.414 1.00 84.62 260 ILE A O 1
ATOM 1966 N N . LYS A 1 261 ? 19.170 7.689 -3.737 1.00 83.62 261 LYS A N 1
ATOM 1967 C CA . LYS A 1 261 ? 20.629 7.527 -3.803 1.00 83.62 261 LYS A CA 1
ATOM 1968 C C . LYS A 1 261 ? 21.071 7.035 -5.168 1.00 83.62 261 LYS A C 1
ATOM 1970 O O . LYS A 1 261 ? 22.077 7.510 -5.696 1.00 83.62 261 LYS A O 1
ATOM 1975 N N . ASN A 1 262 ? 20.331 6.081 -5.724 1.00 87.12 262 ASN A N 1
ATOM 1976 C CA . ASN A 1 262 ? 20.666 5.455 -6.989 1.00 87.12 262 ASN A CA 1
ATOM 1977 C C . ASN A 1 262 ? 19.423 4.869 -7.671 1.00 87.12 262 ASN A C 1
ATOM 1979 O O . ASN A 1 262 ? 18.433 4.551 -7.014 1.00 87.12 262 ASN A O 1
ATOM 1983 N N . ILE A 1 263 ? 19.500 4.704 -8.992 1.00 90.12 263 ILE A N 1
ATOM 1984 C CA . ILE A 1 263 ? 18.485 4.014 -9.789 1.00 90.12 263 ILE A CA 1
ATOM 1985 C C . ILE A 1 263 ? 19.184 3.152 -10.836 1.00 90.12 263 ILE A C 1
ATOM 1987 O O . ILE A 1 263 ? 20.116 3.591 -11.523 1.00 90.12 263 ILE A O 1
ATOM 1991 N N . TRP A 1 264 ? 18.696 1.930 -10.998 1.00 89.94 264 TRP A N 1
ATOM 1992 C CA . TRP A 1 264 ? 19.120 1.012 -12.048 1.00 89.94 264 TRP A CA 1
ATOM 1993 C C . TRP A 1 264 ? 17.915 0.304 -12.655 1.00 89.94 264 TRP A C 1
ATOM 1995 O O . TRP A 1 264 ? 16.836 0.294 -12.073 1.00 89.94 264 TRP A O 1
ATOM 2005 N N . GLY A 1 265 ? 18.082 -0.275 -13.842 1.00 88.12 265 GLY A N 1
ATOM 2006 C CA . GLY A 1 265 ? 16.986 -0.975 -14.501 1.00 88.12 265 GLY A CA 1
ATOM 2007 C C . GLY A 1 265 ? 17.423 -2.056 -15.478 1.00 88.12 265 GLY A C 1
ATOM 2008 O O . GLY A 1 265 ? 18.593 -2.144 -15.868 1.00 88.12 265 GLY A O 1
ATOM 2009 N N . TRP A 1 266 ? 16.452 -2.867 -15.878 1.00 86.00 266 TRP A N 1
ATOM 2010 C CA . TRP A 1 266 ? 16.594 -3.961 -16.835 1.00 86.00 266 TRP A CA 1
ATOM 2011 C C . TRP A 1 266 ? 15.792 -3.658 -18.079 1.00 86.00 266 TRP A C 1
ATOM 2013 O O . TRP A 1 266 ? 14.757 -2.999 -18.023 1.00 86.00 266 TRP A O 1
ATOM 2023 N N . VAL A 1 267 ? 16.297 -4.131 -19.205 1.00 80.81 267 VAL A N 1
ATOM 2024 C CA . VAL A 1 267 ? 15.681 -3.932 -20.512 1.00 80.81 267 VAL A CA 1
ATOM 2025 C C . VAL A 1 267 ? 14.818 -5.149 -20.837 1.00 80.81 267 VAL A C 1
ATOM 2027 O O . VAL A 1 267 ? 15.237 -6.265 -20.535 1.00 80.81 267 VAL A O 1
ATOM 2030 N N . ALA A 1 268 ? 13.637 -4.930 -21.423 1.00 64.62 268 ALA A N 1
ATOM 2031 C CA . ALA A 1 268 ? 12.823 -6.004 -22.007 1.00 64.62 268 ALA A CA 1
ATOM 2032 C C . ALA A 1 268 ? 13.365 -6.466 -23.365 1.00 64.62 268 ALA A C 1
ATOM 2034 O O . ALA A 1 268 ? 13.845 -5.602 -24.139 1.00 64.62 268 ALA A O 1
#

pLDDT: mean 70.94, std 19.17, range [27.84, 94.19]

Organism: NCBI:txid145971

Foldseek 3Di:
DDDDDDDDDDDDDPDDPPLAADPCPPLPDAAEQDAKDKDWDFDWDFLVLVVDQARWDDDPDLVLQKTKGKDDPDPQQKIKIWIAGSVPNYTFKIWIKHFDDPPPDDDPPPDPDPDDGRIITTTMMMGRLDPDPGGDDPVNSVVVCCVNRRPPPDDDDDDDPDLPAFAWDDDDPDPDFPWWWDKDDPDPPKIWTWTDPDQWIFIAIQQQKTATEHGDDKDFQKKWFDFPHAITMTGGDDYGDMHHYDDDPPRHDPRSVVRTPTMGGHID

Secondary structure (DSSP, 8-state):
--------PPPPPPP----PPP--TTS---B--SSEEEEEEEEEE-HHHHHHHHH-B--SSTT--EEEEEE---TTSEEEEEEEETTT-BEEEEEEEEE---------S----S-----EEEEEEEEE--SSSS---HHHHHHHHIIIII-TT--S--------BPPEEP--S-SS-SEEEEEEE-SSS-EEEEESS-SSEEEEETT-EEEEESSSS--EEEEEEEETTEEEEEEPPPTTEEEE----TTTS-TTGGGSEEEEEEEE-

Radius of gyration: 25.22 Å; chains: 1; bounding box: 69×92×51 Å

Sequence (268 aa):
MGNASTSISSPPPPSESTSKRVTGANWGDLHPIGNPATAAWHLCISGTDAAKLLLGYQPTSMDDRWMSRSDGPDAQGTMVVHVYRSWTGHEQFQIRASTRAVSDGPGPADAAGEGADVGAEITEIMWDQGDGPVQVGEQEARDMMQFYTLFPTILLGASFVAADYCTQALDPETRKSNTGFRFESVDNANWKWQSRDLQVVTTLNQNCQIHQGGGGGAFAATICIDFDGNYACWVTPAKNQVCDLVFEQNEAPIDVCKSIKNIWGWVA